Protein AF-A0A958KMR5-F1 (afdb_monomer_lite)

Foldseek 3Di:
DDDDDDDPDDDPDPDQADPVRDGDPVVVVVVVVVVVVVVVVVVVVVVVVVPPPPQQALLVVLVVLLVVLCQLLQVAPDPPPRHGDPDRNLQVSLLSLLVLVQLLQQLPPLDDPVSNVSSVVSSVVSVVSSVVSVSPDPPDDRDDLLVVLVVLLVVLCQLLQVAADPPPSHRHHNLSVSVSSLSVLVNSL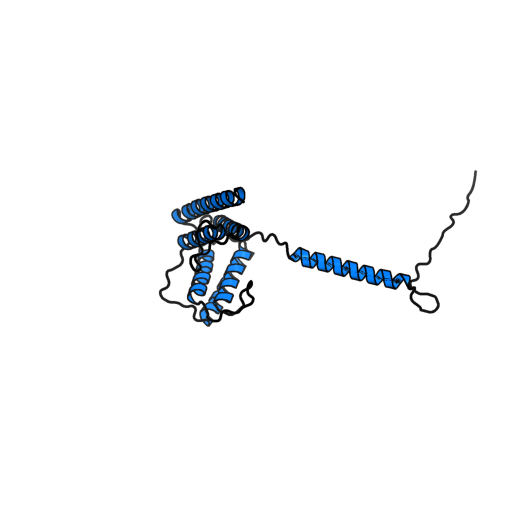SSRPPSDDPVSNVSSVVSSVVSVVSSVVSVVVD

Secondary structure (DSSP, 8-state):
---------------SB-TTSPBPTHHHHHHHHHHHHHHHHHHHHHHGGG-------HHHHHHHHHHHHHHHTTSS--TTT-PPPSS--HHHHHHHHHHHHHHHHHTTTSS-HHHHHHHHHHHHHHHHHHHHTT---TTPPPP-HHHHHHHHHHHHHHHTTSS--TTT------HHHHHHHHHHHHHHHHHTTTTS-HHHHHHHHHHHHHHHHHHHHHHHH-

Structure (mmCIF, N/CA/C/O backbone):
data_AF-A0A958KMR5-F1
#
_entry.id   AF-A0A958KMR5-F1
#
loop_
_atom_site.group_PDB
_atom_site.id
_atom_site.type_symbol
_atom_site.label_atom_id
_atom_site.label_alt_id
_atom_site.label_comp_id
_atom_site.label_asym_id
_atom_site.label_entity_id
_atom_site.label_seq_id
_atom_site.pdbx_PDB_ins_code
_atom_site.Cartn_x
_atom_site.Cartn_y
_atom_site.Cartn_z
_atom_site.occupancy
_atom_site.B_iso_or_equiv
_atom_site.auth_seq_id
_atom_site.auth_comp_id
_atom_site.auth_asym_id
_atom_site.auth_atom_id
_atom_site.pdbx_PDB_model_num
ATOM 1 N N . MET A 1 1 ? -70.775 -41.115 -34.167 1.00 35.72 1 MET A N 1
ATOM 2 C CA . MET A 1 1 ? -70.553 -41.242 -35.620 1.00 35.72 1 MET A CA 1
ATOM 3 C C . MET A 1 1 ? -69.441 -40.257 -35.951 1.00 35.72 1 MET A C 1
ATOM 5 O O . MET A 1 1 ? -69.604 -39.099 -35.599 1.00 35.72 1 MET A O 1
ATOM 9 N N . SER A 1 2 ? -68.210 -40.740 -36.128 1.00 41.12 2 SER A N 1
ATOM 10 C CA . SER A 1 2 ? -67.605 -41.116 -37.430 1.00 41.12 2 SER A CA 1
ATOM 11 C C . SER A 1 2 ? -66.986 -39.876 -38.099 1.00 41.12 2 SER A C 1
ATOM 13 O O . SER A 1 2 ? -67.719 -38.943 -38.394 1.00 41.12 2 SER A O 1
ATOM 15 N N . GLU A 1 3 ? -65.654 -39.730 -38.031 1.00 41.69 3 GLU A N 1
ATOM 16 C CA . GLU A 1 3 ? -64.665 -39.893 -39.139 1.00 41.69 3 GLU A CA 1
ATOM 17 C C . GLU A 1 3 ? -64.390 -38.544 -39.846 1.00 41.69 3 GLU A C 1
ATOM 19 O O . GLU A 1 3 ? -65.318 -37.911 -40.321 1.00 41.69 3 GLU A O 1
ATOM 24 N N . ASN A 1 4 ? -63.225 -37.904 -39.665 1.00 43.84 4 ASN A N 1
ATOM 25 C CA . ASN A 1 4 ? -61.884 -38.105 -40.261 1.00 43.84 4 ASN A CA 1
ATOM 26 C C . ASN A 1 4 ? -61.686 -37.276 -41.549 1.00 43.84 4 ASN A C 1
ATOM 28 O O . ASN A 1 4 ? -62.265 -37.625 -42.567 1.00 43.84 4 ASN A O 1
ATOM 32 N N . GLU A 1 5 ? -60.819 -36.251 -41.524 1.00 45.50 5 GLU A N 1
ATOM 33 C CA . GLU A 1 5 ? -60.206 -35.672 -42.737 1.00 45.50 5 GLU A CA 1
ATOM 34 C C . GLU A 1 5 ? -58.874 -34.940 -42.424 1.00 45.50 5 GLU A C 1
ATOM 36 O O . GLU A 1 5 ? -58.834 -33.770 -42.065 1.00 45.50 5 GLU A O 1
ATOM 41 N N . GLN A 1 6 ? -57.792 -35.728 -42.492 1.00 40.75 6 GLN A N 1
ATOM 42 C CA . GLN A 1 6 ? -56.441 -35.466 -43.032 1.00 40.75 6 GLN A CA 1
ATOM 43 C C . GLN A 1 6 ? -55.704 -34.141 -42.708 1.00 40.75 6 GLN A C 1
ATOM 45 O O . GLN A 1 6 ? -55.949 -33.097 -43.305 1.00 40.75 6 GLN A O 1
ATOM 50 N N . ASP A 1 7 ? -54.658 -34.259 -41.878 1.00 41.59 7 ASP A N 1
ATOM 51 C CA . ASP A 1 7 ? -53.567 -33.286 -41.714 1.00 41.59 7 ASP A CA 1
ATOM 52 C C . ASP A 1 7 ? -52.724 -33.140 -43.003 1.00 41.59 7 ASP A C 1
ATOM 54 O O . ASP A 1 7 ? -52.030 -34.068 -43.431 1.00 41.59 7 ASP A O 1
ATOM 58 N N . GLU A 1 8 ? -52.715 -31.941 -43.595 1.00 41.91 8 GLU A N 1
ATOM 59 C CA . GLU A 1 8 ? -51.812 -31.551 -44.688 1.00 41.91 8 GLU A CA 1
ATOM 60 C C . GLU A 1 8 ? -50.395 -31.281 -44.131 1.00 41.91 8 GLU A C 1
ATOM 62 O O . GLU A 1 8 ? -50.021 -30.157 -43.787 1.00 41.91 8 GLU A O 1
ATOM 67 N N . PHE A 1 9 ? -49.575 -32.327 -44.017 1.00 44.12 9 PHE A N 1
ATOM 68 C CA . PHE A 1 9 ? -48.199 -32.227 -43.517 1.00 44.12 9 PHE A CA 1
ATOM 69 C C . PHE A 1 9 ? -47.259 -31.584 -44.561 1.00 44.12 9 PHE A C 1
ATOM 71 O O . PHE A 1 9 ? -46.706 -32.255 -45.435 1.00 44.12 9 PHE A O 1
ATOM 78 N N . LYS A 1 10 ? -47.036 -30.264 -44.479 1.00 42.31 10 LYS A N 1
ATOM 79 C CA . LYS A 1 10 ? -46.031 -29.550 -45.296 1.00 42.31 10 LYS A CA 1
ATOM 80 C C . LYS A 1 10 ? -44.614 -29.754 -44.750 1.00 42.31 10 LYS A C 1
ATOM 82 O O . LYS A 1 10 ? -44.108 -28.961 -43.957 1.00 42.31 10 LYS A O 1
ATOM 87 N N . VAL A 1 11 ? -43.934 -30.793 -45.233 1.00 49.50 11 VAL A N 1
ATOM 88 C CA . VAL A 1 11 ? -42.493 -30.993 -45.008 1.00 49.50 11 VAL A CA 1
ATOM 89 C C . VAL A 1 11 ? -41.705 -29.951 -45.800 1.00 49.50 11 VAL A C 1
ATOM 91 O O . VAL A 1 11 ? -41.468 -30.108 -46.997 1.00 49.50 11 VAL A O 1
ATOM 94 N N . LYS A 1 12 ? -41.271 -28.870 -45.144 1.00 45.19 12 LYS A N 1
ATOM 95 C CA . LYS A 1 12 ? -40.242 -27.986 -45.708 1.00 45.19 12 LYS A CA 1
ATOM 96 C C . LYS A 1 12 ? -38.882 -28.682 -45.602 1.00 45.19 12 LYS A C 1
ATOM 98 O O . LYS A 1 12 ? -38.298 -28.754 -44.523 1.00 45.19 12 LYS A O 1
ATOM 103 N N . ASP A 1 13 ? -38.400 -29.203 -46.727 1.00 56.97 13 ASP A N 1
ATOM 104 C CA . ASP A 1 13 ? -37.057 -29.770 -46.881 1.00 56.97 13 ASP A CA 1
ATOM 105 C C . ASP A 1 13 ? -35.981 -28.717 -46.514 1.00 56.97 13 ASP A C 1
ATOM 107 O O . ASP A 1 13 ? -35.949 -27.624 -47.083 1.00 56.97 13 ASP A O 1
ATOM 111 N N . ARG A 1 14 ? -35.132 -29.032 -45.521 1.00 58.03 14 ARG A N 1
ATOM 112 C CA . ARG A 1 14 ? -34.086 -28.155 -44.943 1.00 58.03 14 ARG A CA 1
ATOM 113 C C . ARG A 1 14 ? -32.677 -28.420 -45.504 1.00 58.03 14 ARG A C 1
ATOM 115 O O . ARG A 1 14 ? -31.684 -28.096 -44.851 1.00 58.03 14 ARG A O 1
ATOM 122 N N . ARG A 1 15 ? -32.536 -29.050 -46.675 1.00 62.91 15 ARG A N 1
ATOM 123 C CA . ARG A 1 15 ? -31.205 -29.338 -47.238 1.00 62.91 15 ARG A CA 1
ATOM 124 C C . ARG A 1 15 ? -30.438 -28.048 -47.582 1.00 62.91 15 ARG A C 1
ATOM 126 O O . ARG A 1 15 ? -30.927 -27.201 -48.324 1.00 62.91 15 ARG A O 1
ATOM 133 N N . ARG A 1 16 ? -29.205 -27.941 -47.061 1.00 55.84 16 ARG A N 1
ATOM 134 C CA . ARG A 1 16 ? -28.243 -26.834 -47.283 1.00 55.84 16 ARG A CA 1
ATOM 135 C C . ARG A 1 16 ? -27.641 -26.786 -48.700 1.00 55.84 16 ARG A C 1
ATOM 137 O O . ARG A 1 16 ? -26.996 -25.809 -49.060 1.00 55.84 16 ARG A O 1
ATOM 144 N N . PHE A 1 17 ? -27.868 -27.822 -49.503 1.00 51.91 17 PHE A N 1
ATOM 145 C CA . PHE A 1 17 ? -27.254 -28.022 -50.814 1.00 51.91 17 PHE A CA 1
ATOM 146 C C . PHE A 1 17 ? -28.334 -28.362 -51.845 1.00 51.91 17 PHE A C 1
ATOM 148 O O . PHE A 1 17 ? -29.288 -29.082 -51.534 1.00 51.91 17 PHE A O 1
ATOM 155 N N . ARG A 1 18 ? -28.198 -27.848 -53.070 1.00 56.56 18 ARG A N 1
ATOM 156 C CA . ARG A 1 18 ? -29.007 -28.281 -54.219 1.00 56.56 18 ARG A CA 1
ATOM 157 C C . ARG A 1 18 ? -28.529 -29.657 -54.713 1.00 56.56 18 ARG A C 1
ATOM 159 O O . ARG A 1 18 ? -27.443 -30.113 -54.363 1.00 56.56 18 ARG A O 1
ATOM 166 N N . ALA A 1 19 ? -29.348 -30.339 -55.518 1.00 55.88 19 ALA A N 1
ATOM 167 C CA . ALA A 1 19 ? -29.042 -31.679 -56.046 1.00 55.88 19 ALA A CA 1
ATOM 168 C C . ALA A 1 19 ? -27.826 -31.720 -57.003 1.00 55.88 19 ALA A C 1
ATOM 170 O O . ALA A 1 19 ? -27.359 -32.801 -57.342 1.00 55.88 19 ALA A O 1
ATOM 171 N N . ASP A 1 20 ? -27.308 -30.557 -57.407 1.00 52.44 20 ASP A N 1
ATOM 172 C CA . ASP A 1 20 ? -26.099 -30.365 -58.218 1.00 52.44 20 ASP A CA 1
ATOM 173 C C . ASP A 1 20 ? -24.837 -30.074 -57.376 1.00 52.44 20 ASP A C 1
ATOM 175 O O . ASP A 1 20 ? -23.779 -29.779 -57.925 1.00 52.44 20 ASP A O 1
ATOM 179 N N . GLY A 1 21 ? -24.932 -30.157 -56.043 1.00 57.53 21 GLY A N 1
ATOM 180 C CA . GLY A 1 21 ? -23.811 -29.929 -55.128 1.00 57.53 21 GLY A CA 1
ATOM 181 C C . GLY A 1 21 ? -23.507 -28.457 -54.834 1.00 57.53 21 GLY A C 1
ATOM 182 O O . GLY A 1 21 ? -22.565 -28.180 -54.094 1.00 57.53 21 GLY A O 1
ATOM 183 N N . THR A 1 22 ? -24.296 -27.510 -55.349 1.00 57.22 22 THR A N 1
ATOM 184 C CA . THR A 1 22 ? -24.103 -26.078 -55.070 1.00 57.22 22 THR A CA 1
ATOM 185 C C . THR A 1 22 ? -24.773 -25.651 -53.753 1.00 57.22 22 THR A C 1
ATOM 187 O O . THR A 1 22 ? -25.890 -26.081 -53.432 1.00 57.22 22 THR A O 1
ATOM 190 N N . LEU A 1 23 ? -24.081 -24.819 -52.956 1.00 51.81 23 LEU A N 1
ATOM 191 C CA . LEU A 1 23 ? -24.659 -24.174 -51.766 1.00 51.81 23 LEU A CA 1
ATOM 192 C C . LEU A 1 23 ? -25.726 -23.163 -52.202 1.00 51.81 23 LEU A C 1
ATOM 194 O O . LEU A 1 23 ? -25.529 -22.412 -53.154 1.00 51.81 23 LEU A O 1
ATOM 198 N N . ARG A 1 24 ? -26.850 -23.111 -51.480 1.00 54.84 24 ARG A N 1
ATOM 199 C CA . ARG A 1 24 ? -27.841 -22.038 -51.664 1.00 54.84 24 ARG A CA 1
ATOM 200 C C . ARG A 1 24 ? -27.276 -20.725 -51.101 1.00 54.84 24 ARG A C 1
ATOM 202 O O . ARG A 1 24 ? -26.834 -20.723 -49.953 1.00 54.84 24 ARG A O 1
ATOM 209 N N . GLU A 1 25 ? -27.314 -19.636 -51.876 1.00 51.94 25 GLU A N 1
ATOM 210 C CA . GLU A 1 25 ? -26.801 -18.299 -51.494 1.00 51.94 25 GLU A CA 1
ATOM 211 C C . GLU A 1 25 ? -27.327 -17.808 -50.133 1.00 51.94 25 GLU A C 1
ATOM 213 O O . GLU A 1 25 ? -26.578 -17.201 -49.372 1.00 51.94 25 GLU A O 1
ATOM 218 N N . ASP A 1 26 ? -28.552 -18.188 -49.763 1.00 51.47 26 ASP A N 1
ATOM 219 C CA . ASP A 1 26 ? -29.189 -17.859 -48.478 1.00 51.47 26 ASP A CA 1
ATOM 220 C C . ASP A 1 26 ? -28.399 -18.354 -47.244 1.00 51.47 26 ASP A C 1
ATOM 222 O O . ASP A 1 26 ? -28.577 -17.844 -46.144 1.00 51.47 26 ASP A O 1
ATOM 226 N N . THR A 1 27 ? -27.510 -19.343 -47.405 1.00 49.94 27 THR A N 1
ATOM 227 C CA . THR A 1 27 ? -26.697 -19.896 -46.302 1.00 49.94 27 THR A CA 1
ATOM 228 C C . THR A 1 27 ? -25.380 -19.154 -46.068 1.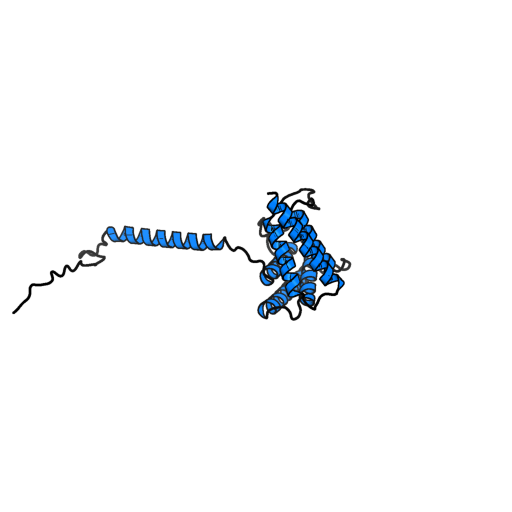00 49.94 27 THR A C 1
ATOM 230 O O . THR A 1 27 ? -24.831 -19.240 -44.969 1.00 49.94 27 THR A O 1
ATOM 233 N N . ALA A 1 28 ? -24.886 -18.409 -47.065 1.00 50.03 28 ALA A N 1
ATOM 234 C CA . ALA A 1 28 ? -23.654 -17.631 -46.943 1.00 50.03 28 ALA A CA 1
ATOM 235 C C . ALA A 1 28 ? -23.869 -16.385 -46.066 1.00 50.03 28 ALA A C 1
ATOM 237 O O . ALA A 1 28 ? -23.056 -16.115 -45.183 1.00 50.03 28 ALA A O 1
ATOM 238 N N . GLY A 1 29 ? -25.009 -15.701 -46.231 1.00 51.75 29 GLY A N 1
ATOM 239 C CA . GLY A 1 29 ? -25.385 -14.553 -45.396 1.00 51.75 29 GLY A CA 1
ATOM 240 C C . GLY A 1 29 ? -25.610 -14.924 -43.925 1.00 51.75 29 GLY A C 1
ATOM 241 O O . GLY A 1 29 ? -25.147 -14.219 -43.032 1.00 51.75 29 GLY A O 1
ATOM 242 N N . GLU A 1 30 ? -26.224 -16.084 -43.655 1.00 52.19 30 GLU A N 1
ATOM 243 C CA . GLU A 1 30 ? -26.452 -16.573 -42.285 1.00 52.19 30 GLU A CA 1
ATOM 244 C C . GLU A 1 30 ? -25.151 -16.949 -41.547 1.00 52.19 30 GLU A C 1
ATOM 246 O O . GLU A 1 30 ? -25.080 -16.857 -40.318 1.00 52.19 30 GLU A O 1
ATOM 251 N N . GLU A 1 31 ? -24.115 -17.409 -42.257 1.00 52.22 31 GLU A N 1
ATOM 252 C CA . GLU A 1 31 ? -22.808 -17.709 -41.653 1.00 52.22 31 GLU A CA 1
ATOM 253 C C . GLU A 1 31 ? -21.989 -16.447 -41.375 1.00 52.22 31 GLU A C 1
ATOM 255 O O . GLU A 1 31 ? -21.266 -16.402 -40.375 1.00 52.22 31 GLU A O 1
ATOM 260 N N . GLU A 1 32 ? -22.131 -15.420 -42.209 1.00 54.50 32 GLU A N 1
ATOM 261 C CA . GLU A 1 32 ? -21.473 -14.126 -42.038 1.00 54.50 32 GLU A CA 1
ATOM 262 C C . GLU A 1 32 ? -22.095 -13.333 -40.876 1.00 54.50 32 GLU A C 1
ATOM 264 O O . GLU A 1 32 ? -21.365 -12.860 -40.004 1.00 54.50 32 GLU A O 1
ATOM 269 N N . GLU A 1 33 ? -23.429 -13.327 -40.747 1.00 55.44 33 GLU A N 1
ATOM 270 C CA . GLU A 1 33 ? -24.134 -12.758 -39.585 1.00 55.44 33 GLU A CA 1
ATOM 271 C C . GLU A 1 33 ? -23.801 -13.485 -38.277 1.00 55.44 33 GLU A C 1
ATOM 273 O O . GLU A 1 33 ? -23.580 -12.838 -37.256 1.00 55.44 33 GLU A O 1
ATOM 278 N N . ARG A 1 34 ? -23.697 -14.823 -38.284 1.00 59.44 34 ARG A N 1
ATOM 279 C CA . ARG A 1 34 ? -23.301 -15.595 -37.088 1.00 59.44 34 ARG A CA 1
ATOM 280 C C . ARG A 1 34 ? -21.843 -15.378 -36.691 1.00 59.44 34 ARG A C 1
ATOM 282 O O . ARG A 1 34 ? -21.501 -15.529 -35.519 1.00 59.44 34 ARG A O 1
ATOM 289 N N . ARG A 1 35 ? -20.958 -15.083 -37.647 1.00 59.50 35 ARG A N 1
ATOM 290 C CA . ARG A 1 35 ? -19.564 -14.711 -37.360 1.00 59.50 35 ARG A CA 1
ATOM 291 C C . ARG A 1 35 ? -19.489 -13.289 -36.821 1.00 59.50 35 ARG A C 1
ATOM 293 O O . ARG A 1 35 ? -18.842 -13.099 -35.799 1.00 59.50 35 ARG A O 1
ATOM 300 N N . ALA A 1 36 ? -20.213 -12.346 -37.423 1.00 61.84 36 ALA A N 1
ATOM 301 C CA . ALA A 1 36 ? -20.313 -10.970 -36.945 1.00 61.84 36 ALA A CA 1
ATOM 302 C C . ALA A 1 36 ? -20.950 -10.887 -35.546 1.00 61.84 36 ALA A C 1
ATOM 304 O O . ALA A 1 36 ? -20.469 -10.136 -34.702 1.00 61.84 36 ALA A O 1
ATOM 305 N N . SER A 1 37 ? -21.965 -11.709 -35.251 1.00 62.25 37 SER A N 1
ATOM 306 C CA . SER A 1 37 ? -22.581 -11.777 -33.922 1.00 62.25 37 SER A CA 1
ATOM 307 C C . SER A 1 37 ? -21.619 -12.353 -32.884 1.00 62.25 37 SER A C 1
ATOM 309 O O . SER A 1 37 ? -21.471 -11.769 -31.820 1.00 62.25 37 SER A O 1
ATOM 311 N N . ARG A 1 38 ? -20.888 -13.430 -33.208 1.00 63.28 38 ARG A N 1
ATOM 312 C CA . ARG A 1 38 ? -19.860 -14.008 -32.320 1.00 63.28 38 ARG A CA 1
ATOM 313 C C . ARG A 1 38 ? -18.676 -13.073 -32.100 1.00 63.28 38 ARG A C 1
ATOM 315 O O . ARG A 1 38 ? -18.090 -13.078 -31.025 1.00 63.28 38 ARG A O 1
ATOM 322 N N . GLN A 1 39 ? -18.309 -12.299 -33.117 1.00 58.56 39 GLN A N 1
ATOM 323 C CA . GLN A 1 39 ? -17.230 -11.323 -33.040 1.00 58.56 39 GLN A CA 1
ATOM 324 C C . GLN A 1 39 ? -17.663 -10.102 -32.221 1.00 58.56 39 GLN A C 1
ATOM 326 O O . GLN A 1 39 ? -16.923 -9.696 -31.339 1.00 58.56 39 GLN A O 1
ATOM 331 N N . SER A 1 40 ? -18.903 -9.626 -32.381 1.00 58.09 40 SER A N 1
ATOM 332 C CA . SER A 1 40 ? -19.505 -8.592 -31.528 1.00 58.09 40 SER A CA 1
ATOM 333 C C . SER A 1 40 ? -19.709 -9.056 -30.081 1.00 58.09 40 SER A C 1
ATOM 335 O O . SER A 1 40 ? -19.508 -8.274 -29.158 1.00 58.09 40 SER A O 1
ATOM 337 N N . GLU A 1 41 ? -20.087 -10.316 -29.853 1.00 56.81 41 GLU A N 1
ATOM 338 C CA . GLU A 1 41 ? -20.192 -10.913 -28.514 1.00 56.81 41 GLU A CA 1
ATOM 339 C C . GLU A 1 41 ? -18.818 -11.058 -27.859 1.00 56.81 41 GLU A C 1
ATOM 341 O O . GLU A 1 41 ? -18.688 -10.807 -26.664 1.00 56.81 41 GLU A O 1
ATOM 346 N N . ARG A 1 42 ? -17.782 -11.402 -28.634 1.00 55.81 42 ARG A N 1
ATOM 347 C CA . ARG A 1 42 ? -16.399 -11.474 -28.157 1.00 55.81 42 ARG A CA 1
ATOM 348 C C . ARG A 1 42 ? -15.808 -10.092 -27.887 1.00 55.81 42 ARG A C 1
ATOM 350 O O . ARG A 1 42 ? -15.192 -9.921 -26.850 1.00 55.81 42 ARG A O 1
ATOM 357 N N . GLU A 1 43 ? -16.063 -9.107 -28.743 1.00 54.44 43 GLU A N 1
ATOM 358 C CA . GLU A 1 43 ? -15.659 -7.710 -28.539 1.00 54.44 43 GLU A CA 1
ATOM 359 C C . GLU A 1 43 ? -16.419 -7.068 -27.371 1.00 54.44 43 GLU A C 1
ATOM 361 O O . GLU A 1 43 ? -15.836 -6.294 -26.623 1.00 54.44 43 GLU A O 1
ATOM 366 N N . LYS A 1 44 ? -17.689 -7.431 -27.136 1.00 51.84 44 LYS A N 1
ATOM 367 C CA . LYS A 1 44 ? -18.429 -7.040 -25.923 1.00 51.84 44 LYS A CA 1
ATOM 368 C C . LYS A 1 44 ? -17.921 -7.757 -24.674 1.00 51.84 44 LYS A C 1
ATOM 370 O O . LYS A 1 44 ? -17.877 -7.129 -23.627 1.00 51.84 44 LYS A O 1
ATOM 375 N N . ALA A 1 45 ? -17.515 -9.024 -24.771 1.00 49.88 45 ALA A N 1
ATOM 376 C CA . ALA A 1 45 ? -16.906 -9.762 -23.663 1.00 49.88 45 ALA A CA 1
ATOM 377 C C . ALA A 1 45 ? -15.479 -9.274 -23.342 1.00 49.88 45 ALA A C 1
ATOM 379 O O . ALA A 1 45 ? -15.097 -9.254 -22.178 1.00 49.88 45 ALA A O 1
ATOM 380 N N . GLU A 1 46 ? -14.713 -8.840 -24.347 1.00 46.53 46 GLU A N 1
ATOM 381 C CA . GLU A 1 46 ? -13.380 -8.235 -24.200 1.00 46.53 46 GLU A CA 1
ATOM 382 C C . GLU A 1 46 ? -13.483 -6.761 -23.749 1.00 46.53 46 GLU A C 1
ATOM 384 O O . GLU A 1 46 ? -12.683 -6.322 -22.930 1.00 46.53 46 GLU A O 1
ATOM 389 N N . ALA A 1 47 ? -14.517 -6.012 -24.156 1.00 45.72 47 ALA A N 1
ATOM 390 C CA . ALA A 1 47 ? -14.806 -4.671 -23.629 1.00 45.72 47 ALA A CA 1
ATOM 391 C C . ALA A 1 47 ? -15.394 -4.696 -22.203 1.00 45.72 47 ALA A C 1
ATOM 393 O O . ALA A 1 47 ? -15.163 -3.772 -21.430 1.00 45.72 47 ALA A O 1
ATOM 394 N N . GLN A 1 48 ? -16.096 -5.769 -21.817 1.00 43.81 48 GLN A N 1
ATOM 395 C CA . GLN A 1 48 ? -16.556 -6.001 -20.439 1.00 43.81 48 GLN A CA 1
ATOM 396 C C . GLN A 1 48 ? -15.450 -6.524 -19.507 1.00 43.81 48 GLN A C 1
ATOM 398 O O . GLN A 1 48 ? -15.646 -6.545 -18.296 1.00 43.81 48 GLN A O 1
ATOM 403 N N . GLN A 1 49 ? -14.268 -6.881 -20.029 1.00 39.72 49 GLN A N 1
ATOM 404 C CA . GLN A 1 49 ? -13.066 -7.115 -19.211 1.00 39.72 49 GLN A CA 1
ATOM 405 C C . GLN A 1 49 ? -12.376 -5.807 -18.773 1.00 39.72 49 GLN A C 1
ATOM 407 O O . GLN A 1 49 ? -11.424 -5.856 -17.998 1.00 39.72 49 GLN A O 1
ATOM 412 N N . GLY A 1 50 ? -12.861 -4.646 -19.231 1.00 42.31 50 GLY A N 1
ATOM 413 C CA . GLY A 1 50 ? -12.359 -3.318 -18.859 1.00 42.31 50 GLY A CA 1
ATOM 414 C C . GLY A 1 50 ? -13.152 -2.596 -17.765 1.00 42.31 50 GLY A C 1
ATOM 415 O O . GLY A 1 50 ? -12.735 -1.526 -17.338 1.00 42.31 50 GLY A O 1
ATOM 416 N N . GLU A 1 51 ? -14.257 -3.167 -17.281 1.00 40.47 51 GLU A N 1
ATOM 417 C CA . GLU A 1 51 ? -15.023 -2.639 -16.142 1.00 40.47 51 GLU A CA 1
ATOM 418 C C . GLU A 1 51 ? -14.928 -3.598 -14.953 1.00 40.47 51 GLU A C 1
ATOM 420 O O . GLU A 1 51 ? -15.919 -4.028 -14.366 1.00 40.47 51 GLU A O 1
ATOM 425 N N . VAL A 1 52 ? -13.699 -3.939 -14.566 1.00 40.94 52 VAL A N 1
ATOM 426 C CA . VAL A 1 52 ? -13.478 -4.337 -13.179 1.00 40.94 52 VAL A CA 1
ATOM 427 C C . VAL A 1 52 ? -13.587 -3.034 -12.396 1.00 40.94 52 VAL A C 1
ATOM 429 O O . VAL A 1 52 ? -12.663 -2.223 -12.401 1.00 40.94 52 VAL A O 1
ATOM 432 N N . SER A 1 53 ? -14.717 -2.796 -11.726 1.00 43.81 53 SER A N 1
ATOM 433 C CA . SER A 1 53 ? -14.636 -2.031 -10.484 1.00 43.81 53 SER A CA 1
ATOM 434 C C . SER A 1 53 ? -13.710 -2.865 -9.609 1.00 43.81 53 SER A C 1
ATOM 436 O O . SER A 1 53 ? -14.125 -3.889 -9.074 1.00 43.81 53 SER A O 1
ATOM 438 N N . ALA A 1 54 ? -12.413 -2.555 -9.665 1.00 53.81 54 ALA A N 1
ATOM 439 C CA . ALA A 1 54 ? -11.384 -3.292 -8.964 1.00 53.81 54 ALA A CA 1
ATOM 440 C C . ALA A 1 54 ? -11.642 -3.039 -7.488 1.00 53.81 54 ALA A C 1
ATOM 442 O O . ALA A 1 54 ? -11.201 -2.033 -6.937 1.00 53.81 54 ALA A O 1
ATOM 443 N N . GLU A 1 55 ? -12.452 -3.904 -6.879 1.00 62.25 55 GLU A N 1
ATOM 444 C CA . GLU A 1 55 ? -12.531 -3.973 -5.435 1.00 62.25 55 GLU A CA 1
ATOM 445 C C . GLU A 1 55 ? -11.100 -4.171 -4.957 1.00 62.25 55 GLU A C 1
ATOM 447 O O . GLU A 1 55 ? -10.437 -5.157 -5.288 1.00 62.25 55 GLU A O 1
ATOM 452 N N . VAL A 1 56 ? -10.597 -3.158 -4.261 1.00 81.38 56 VAL A N 1
ATOM 453 C CA . VAL A 1 56 ? -9.265 -3.183 -3.687 1.00 81.38 56 VAL A CA 1
ATOM 454 C C . VAL A 1 56 ? -9.305 -4.204 -2.560 1.00 81.38 56 VAL A C 1
ATOM 456 O O . VAL A 1 56 ? -9.814 -3.937 -1.472 1.00 81.38 56 VAL A O 1
ATOM 459 N N . ASP A 1 57 ? -8.805 -5.399 -2.842 1.00 92.62 57 ASP A N 1
ATOM 460 C CA . ASP A 1 57 ? -8.589 -6.444 -1.854 1.00 92.62 57 ASP A CA 1
ATOM 461 C C . ASP A 1 57 ? -7.114 -6.495 -1.419 1.00 92.62 57 ASP A C 1
ATOM 463 O O . ASP A 1 57 ? -6.232 -5.818 -1.956 1.00 92.62 57 ASP A O 1
ATOM 467 N N . PHE A 1 58 ? -6.823 -7.302 -0.400 1.00 95.81 58 PHE A N 1
ATOM 468 C CA . PHE A 1 58 ? -5.454 -7.415 0.096 1.00 95.81 58 PHE A CA 1
ATOM 469 C C . PHE A 1 58 ? -4.513 -8.026 -0.957 1.00 95.81 58 PHE A C 1
ATOM 471 O O . PHE A 1 58 ? -3.373 -7.589 -1.093 1.00 95.81 58 PHE A O 1
ATOM 478 N N . SER A 1 59 ? -4.991 -8.993 -1.743 1.00 96.00 59 SER A N 1
ATOM 479 C CA . SER A 1 59 ? -4.194 -9.686 -2.760 1.00 96.00 59 SER A CA 1
ATOM 480 C C . SER A 1 59 ? -3.747 -8.756 -3.892 1.00 96.00 59 SER A C 1
ATOM 482 O O . SER A 1 59 ? -2.567 -8.729 -4.244 1.00 96.00 59 SER A O 1
ATOM 484 N N . SER A 1 60 ? -4.666 -7.961 -4.438 1.00 94.12 60 SER A N 1
ATOM 485 C CA . SER A 1 60 ? -4.390 -6.955 -5.467 1.00 94.12 60 SER A CA 1
ATOM 486 C C . SER A 1 60 ? -3.425 -5.889 -4.958 1.00 94.12 60 SER A C 1
ATOM 488 O O . SER A 1 60 ? -2.502 -5.511 -5.682 1.00 94.12 60 SER A O 1
ATOM 490 N N . PHE A 1 61 ? -3.552 -5.482 -3.692 1.00 95.56 61 PHE A N 1
ATOM 491 C CA . PHE A 1 61 ? -2.610 -4.561 -3.068 1.00 95.56 61 PHE A CA 1
ATOM 492 C C . PHE A 1 61 ? -1.188 -5.142 -2.989 1.00 95.56 61 PHE A C 1
ATOM 494 O O . PHE A 1 61 ? -0.225 -4.475 -3.375 1.00 95.56 61 PHE A O 1
ATOM 501 N N . LEU A 1 62 ? -1.040 -6.405 -2.572 1.00 96.75 62 LEU A N 1
ATOM 502 C CA . LEU A 1 62 ? 0.261 -7.082 -2.541 1.00 96.75 62 LEU A CA 1
ATOM 503 C C . LEU A 1 62 ? 0.891 -7.206 -3.931 1.00 96.75 62 LEU A C 1
ATOM 505 O O . LEU A 1 62 ? 2.086 -6.956 -4.092 1.00 96.75 62 LEU A O 1
ATOM 509 N N . VAL A 1 63 ? 0.093 -7.563 -4.940 1.00 95.69 63 VAL A N 1
ATOM 510 C CA . VAL A 1 63 ? 0.550 -7.637 -6.337 1.00 95.69 63 VAL A CA 1
ATOM 511 C C . VAL A 1 63 ? 0.967 -6.258 -6.848 1.00 95.69 63 VAL A C 1
ATOM 513 O O . VAL A 1 63 ? 1.982 -6.146 -7.539 1.00 95.69 63 VAL A O 1
ATOM 516 N N . GLY A 1 64 ? 0.241 -5.201 -6.477 1.00 94.44 64 GLY A N 1
ATOM 517 C CA . GLY A 1 64 ? 0.596 -3.817 -6.782 1.00 94.44 64 GLY A CA 1
ATOM 518 C C . GLY A 1 64 ? 1.959 -3.430 -6.207 1.00 94.44 64 GLY A C 1
ATOM 519 O O . GLY A 1 64 ? 2.826 -2.962 -6.944 1.00 94.44 64 GLY A O 1
ATOM 520 N N . LEU A 1 65 ? 2.200 -3.714 -4.922 1.00 96.00 65 LEU A N 1
ATOM 521 C CA . LEU A 1 65 ? 3.502 -3.480 -4.285 1.00 96.00 65 LEU A CA 1
ATOM 522 C C . LEU A 1 65 ? 4.623 -4.304 -4.935 1.00 96.00 65 LEU A C 1
ATOM 524 O O . LEU A 1 65 ? 5.706 -3.778 -5.185 1.00 96.00 65 LEU A O 1
ATOM 528 N N . ALA A 1 66 ? 4.370 -5.574 -5.260 1.00 96.06 66 ALA A N 1
ATOM 529 C CA . ALA A 1 66 ? 5.344 -6.419 -5.949 1.00 96.06 66 ALA A CA 1
ATOM 530 C C . ALA A 1 66 ? 5.716 -5.848 -7.325 1.00 96.06 66 ALA A C 1
ATOM 532 O O . ALA A 1 66 ? 6.892 -5.739 -7.673 1.00 96.06 66 ALA A O 1
ATOM 533 N N . THR A 1 67 ? 4.705 -5.425 -8.085 1.00 95.19 67 THR A N 1
ATOM 534 C CA . THR A 1 67 ? 4.869 -4.780 -9.392 1.00 95.19 67 THR A CA 1
ATOM 535 C C . THR A 1 67 ? 5.675 -3.493 -9.254 1.00 95.19 67 THR A C 1
ATOM 537 O O . THR A 1 67 ? 6.601 -3.267 -10.032 1.00 95.19 67 THR A O 1
ATOM 540 N N . GLN A 1 68 ? 5.394 -2.689 -8.225 1.00 94.69 68 GLN A N 1
ATOM 541 C CA . GLN A 1 68 ? 6.145 -1.474 -7.930 1.00 94.69 68 GLN A CA 1
ATOM 542 C C . GLN A 1 68 ? 7.626 -1.774 -7.669 1.00 94.69 68 GLN A C 1
ATOM 544 O O . GLN A 1 68 ? 8.480 -1.080 -8.217 1.00 94.69 68 GLN A O 1
ATOM 549 N N . VAL A 1 69 ? 7.959 -2.827 -6.911 1.00 96.19 69 VAL A N 1
ATOM 550 C CA . VAL A 1 69 ? 9.361 -3.244 -6.730 1.00 96.19 69 VAL A CA 1
ATOM 551 C C . VAL A 1 69 ? 10.007 -3.560 -8.079 1.00 96.19 69 VAL A C 1
ATOM 553 O O . VAL A 1 69 ? 11.069 -3.025 -8.385 1.00 96.19 69 VAL A O 1
ATOM 556 N N . LEU A 1 70 ? 9.363 -4.374 -8.918 1.00 94.44 70 LEU A N 1
ATOM 557 C CA . LEU A 1 70 ? 9.917 -4.757 -10.222 1.00 94.44 70 LEU A CA 1
ATOM 558 C C . LEU A 1 70 ? 10.114 -3.556 -11.157 1.00 94.44 70 LEU A C 1
ATOM 560 O O . LEU A 1 70 ? 11.117 -3.499 -11.874 1.00 94.44 70 LEU A O 1
ATOM 564 N N . VAL A 1 71 ? 9.193 -2.587 -11.134 1.00 94.62 71 VAL A N 1
ATOM 565 C CA . VAL A 1 71 ? 9.344 -1.315 -11.854 1.00 94.62 71 VAL A CA 1
ATOM 566 C C . VAL A 1 71 ? 10.564 -0.569 -11.320 1.00 94.62 71 VAL A C 1
ATOM 568 O O . VAL A 1 71 ? 11.456 -0.253 -12.100 1.00 94.62 71 VAL A O 1
ATOM 571 N N . LEU A 1 72 ? 10.663 -0.348 -10.005 1.00 94.38 72 LEU A N 1
ATOM 572 C CA . LEU A 1 72 ? 11.770 0.391 -9.377 1.00 94.38 72 LEU A CA 1
ATOM 573 C C . LEU A 1 72 ? 13.141 -0.258 -9.627 1.00 94.38 72 LEU A C 1
ATOM 575 O O . LEU A 1 72 ? 14.150 0.445 -9.724 1.00 94.38 72 LEU A O 1
ATOM 579 N N . LEU A 1 73 ? 13.182 -1.582 -9.779 1.00 93.06 73 LEU A N 1
ATOM 580 C CA . LEU A 1 73 ? 14.379 -2.339 -10.154 1.00 93.06 73 LEU A CA 1
ATOM 581 C C . LEU A 1 73 ? 14.679 -2.323 -11.665 1.00 93.06 73 LEU A C 1
ATOM 583 O O . LEU A 1 73 ? 15.743 -2.790 -12.075 1.00 93.06 73 LEU A O 1
ATOM 587 N N . GLY A 1 74 ? 13.790 -1.771 -12.494 1.00 90.69 74 GLY A N 1
ATOM 588 C CA . GLY A 1 74 ? 13.930 -1.685 -13.953 1.00 90.69 74 GLY A CA 1
ATOM 589 C C . GLY A 1 74 ? 13.670 -3.001 -14.698 1.00 90.69 74 GLY A C 1
ATOM 590 O O . GLY A 1 74 ? 13.938 -3.098 -15.902 1.00 90.69 74 GLY A O 1
ATOM 591 N N . GLU A 1 75 ? 13.143 -4.014 -14.008 1.00 90.00 75 GLU A N 1
ATOM 592 C CA . GLU A 1 75 ? 12.892 -5.345 -14.573 1.00 90.00 75 GLU A CA 1
ATOM 593 C C . GLU A 1 75 ? 11.743 -5.291 -15.590 1.00 90.00 75 GLU A C 1
ATOM 595 O O . GLU A 1 75 ? 11.851 -5.805 -16.713 1.00 90.00 75 GLU A O 1
ATOM 600 N N . ILE A 1 76 ? 10.687 -4.546 -15.253 1.00 91.38 76 ILE A N 1
ATOM 601 C CA . ILE A 1 76 ? 9.504 -4.338 -16.096 1.00 91.38 76 ILE A CA 1
ATOM 602 C C . ILE A 1 76 ? 9.311 -2.848 -16.442 1.00 91.38 76 ILE A C 1
ATOM 604 O O . ILE A 1 76 ? 9.764 -1.978 -15.695 1.00 91.38 76 ILE A O 1
ATOM 608 N N . PRO A 1 77 ? 8.684 -2.519 -17.590 1.00 90.06 77 PRO A N 1
ATOM 609 C CA . PRO A 1 77 ? 8.302 -1.143 -17.897 1.00 90.06 77 PRO A CA 1
ATOM 610 C C . PRO A 1 77 ? 7.196 -0.651 -16.956 1.00 90.06 77 PRO A C 1
ATOM 612 O O . PRO A 1 77 ? 6.403 -1.441 -16.447 1.00 90.06 77 PRO A O 1
ATOM 615 N N . HIS A 1 78 ? 7.114 0.665 -16.765 1.00 87.56 78 HIS A N 1
ATOM 616 C CA . HIS A 1 78 ? 6.028 1.276 -16.009 1.00 87.56 78 HIS A CA 1
ATOM 617 C C . HIS A 1 78 ? 4.680 0.996 -16.700 1.00 87.56 78 HIS A C 1
ATOM 619 O O . HIS A 1 78 ? 4.572 1.248 -17.904 1.00 87.56 78 HIS A O 1
ATOM 625 N N . PRO A 1 79 ? 3.646 0.532 -15.976 1.00 83.50 79 PRO A N 1
ATOM 626 C CA . PRO A 1 79 ? 2.383 0.099 -16.578 1.00 83.50 79 PRO A CA 1
ATOM 627 C C . PRO A 1 79 ? 1.663 1.228 -17.326 1.00 83.50 79 PRO A C 1
ATOM 629 O O . PRO A 1 79 ? 1.160 1.013 -18.423 1.00 83.50 79 PRO A O 1
ATOM 632 N N . GLU A 1 80 ? 1.677 2.448 -16.781 1.00 80.56 80 GLU A N 1
ATOM 633 C CA . GLU A 1 80 ? 0.979 3.588 -17.397 1.00 80.56 80 GLU A CA 1
ATOM 634 C C . GLU A 1 80 ? 1.734 4.220 -18.573 1.00 80.56 80 GLU A C 1
ATOM 636 O O . GLU A 1 80 ? 1.126 4.655 -19.546 1.00 80.56 80 GLU A O 1
ATOM 641 N N . THR A 1 81 ? 3.069 4.299 -18.502 1.00 87.62 81 THR A N 1
ATOM 642 C CA . THR A 1 81 ? 3.862 5.021 -19.511 1.00 87.62 81 THR A CA 1
ATOM 643 C C . THR A 1 81 ? 4.473 4.092 -20.556 1.00 87.62 81 THR A C 1
ATOM 645 O O . THR A 1 81 ? 4.955 4.562 -21.587 1.00 87.62 81 THR A O 1
ATOM 648 N N . GLY A 1 82 ? 4.516 2.782 -20.288 1.00 87.69 82 GLY A N 1
ATOM 649 C CA . GLY A 1 82 ? 5.196 1.777 -21.106 1.00 87.69 82 GLY A CA 1
ATOM 650 C C . GLY A 1 82 ? 6.721 1.926 -21.147 1.00 87.69 82 GLY A C 1
ATOM 651 O O . GLY A 1 82 ? 7.396 1.169 -21.847 1.00 87.69 82 GLY A O 1
ATOM 652 N N . ARG A 1 83 ? 7.292 2.895 -20.420 1.00 85.81 83 ARG A N 1
ATOM 653 C CA . ARG A 1 83 ? 8.730 3.181 -20.432 1.00 85.81 83 ARG A CA 1
ATOM 654 C C . ARG A 1 83 ? 9.434 2.418 -19.323 1.00 85.81 83 ARG A C 1
ATOM 656 O O . ARG A 1 83 ? 8.955 2.356 -18.192 1.00 85.81 83 ARG A O 1
ATOM 663 N N . LYS A 1 84 ? 10.600 1.859 -19.642 1.00 86.56 84 LYS A N 1
ATOM 664 C CA . LYS A 1 84 ? 11.523 1.352 -18.625 1.00 86.56 84 LYS A CA 1
ATOM 665 C C . LYS A 1 84 ? 12.223 2.517 -17.933 1.00 86.56 84 LYS A C 1
ATOM 667 O O . LYS A 1 84 ? 12.515 3.529 -18.566 1.00 86.56 84 LYS A O 1
ATOM 672 N N . LEU A 1 85 ? 12.490 2.350 -16.643 1.00 84.94 85 LEU A N 1
ATOM 673 C CA . LEU A 1 85 ? 13.290 3.290 -15.868 1.00 84.94 85 LEU A CA 1
ATOM 674 C C . LEU A 1 85 ? 14.728 3.321 -16.397 1.00 84.94 85 LEU A C 1
ATOM 676 O O . LEU A 1 85 ? 15.352 2.275 -16.566 1.00 84.94 85 LEU A O 1
ATOM 680 N N . GLU A 1 86 ? 15.249 4.525 -16.642 1.00 83.50 86 GLU A N 1
ATOM 681 C CA . GLU A 1 86 ? 16.640 4.722 -17.078 1.00 83.50 86 GLU A CA 1
ATOM 682 C C . GLU A 1 86 ? 17.639 4.401 -15.955 1.00 83.50 86 GLU A C 1
ATOM 684 O O . GLU A 1 86 ? 18.722 3.875 -16.209 1.00 83.50 86 GLU A O 1
ATOM 689 N N . HIS A 1 87 ? 17.252 4.664 -14.703 1.00 87.81 87 HIS A N 1
ATOM 690 C CA . HIS A 1 87 ? 18.051 4.392 -13.512 1.00 87.81 87 HIS A CA 1
ATOM 691 C C . HIS A 1 87 ? 17.226 3.635 -12.467 1.00 87.81 87 HIS A C 1
ATOM 693 O O . HIS A 1 87 ? 16.100 4.028 -12.155 1.00 87.81 87 HIS A O 1
ATOM 699 N N . LYS A 1 88 ? 17.802 2.561 -11.908 1.00 91.31 88 LYS A N 1
ATOM 700 C CA . LYS A 1 88 ? 17.180 1.785 -10.825 1.00 91.31 88 LYS A CA 1
ATOM 701 C C . LYS A 1 88 ? 17.031 2.649 -9.572 1.00 91.31 88 LYS A C 1
ATOM 703 O O . LYS A 1 88 ? 17.967 3.342 -9.174 1.00 91.31 88 LYS A O 1
ATOM 708 N N . GLN A 1 89 ? 15.886 2.549 -8.910 1.00 92.38 89 GLN A N 1
ATOM 709 C CA . GLN A 1 89 ? 15.588 3.252 -7.664 1.00 92.38 89 GLN A CA 1
ATOM 710 C C . GLN A 1 89 ? 15.725 2.296 -6.474 1.00 92.38 89 GLN A C 1
ATOM 712 O O . GLN A 1 89 ? 14.747 1.938 -5.823 1.00 92.38 89 GLN A O 1
ATOM 717 N N . LEU A 1 90 ? 16.958 1.861 -6.198 1.00 92.19 90 LEU A N 1
ATOM 718 C CA . LEU A 1 90 ? 17.251 0.817 -5.203 1.00 92.19 90 LEU A CA 1
ATOM 719 C C . LEU A 1 90 ? 16.729 1.160 -3.799 1.00 92.19 90 LEU A C 1
ATOM 721 O O . LEU A 1 90 ? 16.173 0.305 -3.120 1.00 92.19 90 LEU A O 1
ATOM 725 N N . ALA A 1 91 ? 16.848 2.430 -3.408 1.00 91.44 91 ALA A N 1
ATOM 726 C CA . ALA A 1 91 ? 16.314 2.975 -2.163 1.00 91.44 91 ALA A CA 1
ATOM 727 C C . ALA A 1 91 ? 14.795 2.763 -2.024 1.00 91.44 91 ALA A C 1
ATOM 729 O O . ALA A 1 91 ? 14.320 2.227 -1.026 1.00 91.44 91 ALA A O 1
ATOM 730 N N . ALA A 1 92 ? 14.027 3.159 -3.039 1.00 91.56 92 ALA A N 1
ATOM 731 C CA . ALA A 1 92 ? 12.574 3.016 -3.034 1.00 91.56 92 ALA A CA 1
ATOM 732 C C . ALA A 1 92 ? 12.147 1.542 -3.158 1.00 91.56 92 ALA A C 1
ATOM 734 O O . ALA A 1 92 ? 11.168 1.119 -2.538 1.00 91.56 92 ALA A O 1
ATOM 735 N N . ALA A 1 93 ? 12.895 0.742 -3.928 1.00 94.00 93 ALA A N 1
ATOM 736 C CA . ALA A 1 93 ? 12.652 -0.692 -4.054 1.00 94.00 93 ALA A CA 1
ATOM 737 C C . ALA A 1 93 ? 12.811 -1.387 -2.695 1.00 94.00 93 ALA A C 1
ATOM 739 O O . ALA A 1 93 ? 11.901 -2.093 -2.265 1.00 94.00 93 ALA A O 1
ATOM 740 N N . LYS A 1 94 ? 13.910 -1.110 -1.981 1.00 93.00 94 LYS A N 1
ATOM 741 C CA . LYS A 1 94 ? 14.139 -1.605 -0.619 1.00 93.00 94 LYS A CA 1
ATOM 742 C C . LYS A 1 94 ? 13.017 -1.182 0.323 1.00 93.00 94 LYS A C 1
ATOM 744 O O . LYS A 1 94 ? 12.446 -2.032 0.992 1.00 93.00 94 LYS A O 1
ATOM 749 N N . GLN A 1 95 ? 12.646 0.097 0.322 1.00 93.81 95 GLN A N 1
ATOM 750 C CA . GLN A 1 95 ? 11.553 0.597 1.157 1.00 93.81 95 GLN A CA 1
ATOM 751 C C . GLN A 1 95 ? 10.239 -0.166 0.908 1.00 93.81 95 GLN A C 1
ATOM 753 O O . GLN A 1 95 ? 9.526 -0.507 1.848 1.00 93.81 95 GLN A O 1
ATOM 758 N N . THR A 1 96 ? 9.929 -0.473 -0.352 1.00 95.00 96 THR A N 1
ATOM 759 C CA . THR A 1 96 ? 8.722 -1.228 -0.722 1.00 95.00 96 THR A CA 1
ATOM 760 C C . THR A 1 96 ? 8.802 -2.693 -0.266 1.00 95.00 96 THR A C 1
ATOM 762 O O . THR A 1 96 ? 7.814 -3.247 0.214 1.00 95.00 96 THR A O 1
ATOM 765 N N . ILE A 1 97 ? 9.984 -3.315 -0.343 1.00 95.19 97 ILE A N 1
ATOM 766 C CA . ILE A 1 97 ? 10.243 -4.658 0.206 1.00 95.19 97 ILE A CA 1
ATOM 767 C C . ILE A 1 97 ? 10.088 -4.661 1.736 1.00 95.19 97 ILE A C 1
ATOM 769 O O . ILE A 1 97 ? 9.482 -5.579 2.292 1.00 95.19 97 ILE A O 1
ATOM 773 N N . ASP A 1 98 ? 10.585 -3.624 2.411 1.00 95.38 98 ASP A N 1
ATOM 774 C CA . ASP A 1 98 ? 10.468 -3.456 3.861 1.00 95.38 98 ASP A CA 1
ATOM 775 C C . ASP A 1 98 ? 8.994 -3.291 4.273 1.00 95.38 98 ASP A C 1
ATOM 777 O O . ASP A 1 98 ? 8.560 -3.904 5.247 1.00 95.38 98 ASP A O 1
ATOM 781 N N . ILE A 1 99 ? 8.185 -2.558 3.493 1.00 96.19 99 ILE A N 1
ATOM 782 C CA . ILE A 1 99 ? 6.726 -2.466 3.690 1.00 96.19 99 ILE A CA 1
ATOM 783 C C . ILE A 1 99 ? 6.070 -3.843 3.563 1.00 96.19 99 ILE A C 1
ATOM 785 O O . ILE A 1 99 ? 5.272 -4.214 4.419 1.00 96.19 99 ILE A O 1
ATOM 789 N N . LEU A 1 100 ? 6.408 -4.634 2.542 1.00 96.25 100 LEU A N 1
ATOM 790 C CA . LEU A 1 100 ? 5.870 -5.993 2.411 1.00 96.25 100 LEU A CA 1
ATOM 791 C C . LEU A 1 100 ? 6.245 -6.868 3.622 1.00 96.25 100 LEU A C 1
ATOM 793 O O . LEU A 1 100 ? 5.405 -7.614 4.125 1.00 96.25 100 LEU A O 1
ATOM 797 N N . GLY A 1 101 ? 7.475 -6.744 4.132 1.00 96.06 101 GLY A N 1
ATOM 798 C CA . GLY A 1 101 ? 7.920 -7.457 5.334 1.00 96.06 101 GLY A CA 1
ATOM 799 C C . GLY A 1 101 ? 7.192 -6.990 6.597 1.00 96.06 101 GLY A C 1
ATOM 800 O O . GLY A 1 101 ? 6.807 -7.795 7.442 1.00 96.06 101 GLY A O 1
ATOM 801 N N . LEU A 1 102 ? 6.930 -5.691 6.705 1.00 96.56 102 LEU A N 1
ATOM 802 C CA . LEU A 1 102 ? 6.107 -5.123 7.764 1.00 96.56 102 LEU A CA 1
ATOM 803 C C . LEU A 1 102 ? 4.672 -5.667 7.708 1.00 96.56 102 LEU A C 1
ATOM 805 O O . LEU A 1 102 ? 4.111 -6.006 8.750 1.00 96.56 102 LEU A O 1
ATOM 809 N N . LEU A 1 103 ? 4.082 -5.782 6.515 1.00 96.62 103 LEU A N 1
ATOM 810 C CA . LEU A 1 103 ? 2.743 -6.343 6.337 1.00 96.62 103 LEU A CA 1
ATOM 811 C C . LEU A 1 103 ? 2.691 -7.820 6.740 1.00 96.62 103 LEU A C 1
ATOM 813 O O . LEU A 1 103 ? 1.742 -8.210 7.412 1.00 96.62 103 LEU A O 1
ATOM 817 N N . GLU A 1 104 ? 3.714 -8.621 6.434 1.00 96.38 104 GLU A N 1
ATOM 818 C CA . GLU A 1 104 ? 3.831 -10.013 6.911 1.00 96.38 104 GLU A CA 1
ATOM 819 C C . GLU A 1 104 ? 3.752 -10.101 8.441 1.00 96.38 104 GLU A C 1
ATOM 821 O O . GLU A 1 104 ? 3.043 -10.949 8.987 1.00 96.38 104 GLU A O 1
ATOM 826 N N . LEU A 1 105 ? 4.405 -9.177 9.149 1.00 96.38 105 LEU A N 1
ATOM 827 C CA . LEU A 1 105 ? 4.353 -9.120 10.609 1.00 96.38 105 LEU A CA 1
ATOM 828 C C . LEU A 1 105 ? 2.996 -8.632 11.126 1.00 96.38 105 LEU A C 1
ATOM 830 O O . LEU A 1 105 ? 2.406 -9.258 12.006 1.00 96.38 105 LEU A O 1
ATOM 834 N N . LYS A 1 106 ? 2.498 -7.512 10.593 1.00 97.25 106 LYS A N 1
ATOM 835 C CA . LYS A 1 106 ? 1.294 -6.836 11.100 1.00 97.25 106 LYS A CA 1
ATOM 836 C C . LYS A 1 106 ? -0.004 -7.532 10.707 1.00 97.25 106 LYS A C 1
ATOM 838 O O . LYS A 1 106 ? -1.026 -7.278 11.331 1.00 97.25 106 LYS A O 1
ATOM 843 N N . THR A 1 107 ? 0.015 -8.425 9.722 1.00 97.12 107 THR A N 1
ATOM 844 C CA . THR A 1 107 ? -1.182 -9.165 9.286 1.00 97.12 107 THR A CA 1
ATOM 845 C C . THR A 1 107 ? -1.206 -10.625 9.730 1.00 97.12 107 THR A C 1
ATOM 847 O O . THR A 1 107 ? -2.149 -11.361 9.430 1.00 97.12 107 THR A O 1
ATOM 850 N N . LYS A 1 108 ? -0.199 -11.057 10.496 1.00 96.00 108 LYS A N 1
ATOM 851 C CA . LYS A 1 108 ? -0.048 -12.445 10.927 1.00 96.00 108 LYS A CA 1
ATOM 852 C C . LYS A 1 108 ? -1.304 -12.976 11.626 1.00 96.00 108 LYS A C 1
ATOM 854 O O . LYS A 1 108 ? -1.776 -12.405 12.604 1.00 96.00 108 LYS A O 1
ATOM 859 N N . GLY A 1 109 ? -1.825 -14.100 11.138 1.00 95.12 109 GLY A N 1
ATOM 860 C CA . GLY A 1 109 ? -3.021 -14.748 11.691 1.00 95.12 109 GLY A CA 1
ATOM 861 C C . GLY A 1 109 ? -4.362 -14.135 11.264 1.00 95.12 109 GLY A C 1
ATOM 862 O O . GLY A 1 109 ? -5.397 -14.706 11.592 1.00 95.12 109 GLY A O 1
ATOM 863 N N . ASN A 1 110 ? -4.357 -13.038 10.500 1.00 96.50 110 ASN A N 1
ATOM 864 C CA . ASN A 1 110 ? -5.563 -12.393 9.958 1.00 96.50 110 ASN A CA 1
ATOM 865 C C . ASN A 1 110 ? -5.701 -12.552 8.434 1.00 96.50 110 ASN A C 1
ATOM 867 O O . ASN A 1 110 ? -6.634 -12.018 7.825 1.00 96.50 110 ASN A O 1
ATOM 871 N N . LEU A 1 111 ? -4.756 -13.252 7.808 1.00 95.81 111 LEU A N 1
ATOM 872 C CA . LEU A 1 111 ? -4.777 -13.552 6.384 1.00 95.81 111 LEU A CA 1
ATOM 873 C C . LEU A 1 111 ? -5.577 -14.824 6.105 1.00 95.81 111 LEU A C 1
ATOM 875 O O . LEU A 1 111 ? -5.577 -15.781 6.879 1.00 95.81 111 LEU A O 1
ATOM 879 N N . GLN A 1 112 ? -6.245 -14.838 4.961 1.00 94.88 112 GLN A N 1
ATOM 880 C CA . GLN A 1 112 ? -6.789 -16.050 4.371 1.00 94.88 112 GLN A CA 1
ATOM 881 C C . GLN A 1 112 ? -5.636 -16.907 3.831 1.00 94.88 112 GLN A C 1
ATOM 883 O O . GLN A 1 112 ? -4.582 -16.389 3.469 1.00 94.88 112 GLN A O 1
ATOM 888 N N . GLY A 1 113 ? -5.839 -18.223 3.715 1.00 95.00 113 GLY A N 1
ATOM 889 C CA . GLY A 1 113 ? -4.753 -19.137 3.333 1.00 95.00 113 GLY A CA 1
ATOM 890 C C . GLY A 1 113 ? -4.084 -18.801 1.992 1.00 95.00 113 GLY A C 1
ATOM 891 O O . GLY A 1 113 ? -2.877 -18.964 1.856 1.00 95.00 113 GLY A O 1
ATOM 892 N N . HIS A 1 114 ? -4.839 -18.285 1.018 1.00 95.06 114 HIS A N 1
ATOM 893 C CA . HIS A 1 114 ? -4.267 -17.848 -0.258 1.00 95.06 114 HIS A CA 1
ATOM 894 C C . HIS A 1 114 ? -3.522 -16.509 -0.151 1.00 95.06 114 HIS A C 1
ATOM 896 O O . HIS A 1 114 ? -2.522 -16.328 -0.834 1.00 95.06 114 HIS A O 1
ATOM 902 N N . GLU A 1 115 ? -3.967 -15.589 0.711 1.00 96.69 115 GLU A N 1
ATOM 903 C CA . GLU A 1 115 ? -3.296 -14.304 0.947 1.00 96.69 115 GLU A CA 1
ATOM 904 C C . GLU A 1 115 ? -1.950 -14.514 1.645 1.00 96.69 115 GLU A C 1
ATOM 906 O O . GLU A 1 115 ? -0.962 -13.891 1.273 1.00 96.69 115 GLU A O 1
ATOM 911 N N . GLU A 1 116 ? -1.892 -15.419 2.627 1.00 96.19 116 GLU A N 1
ATOM 912 C CA . GLU A 1 116 ? -0.649 -15.776 3.319 1.00 96.19 116 GLU A CA 1
ATOM 913 C C . GLU A 1 116 ? 0.361 -16.411 2.355 1.00 96.19 116 GLU A C 1
ATOM 915 O O . GLU A 1 116 ? 1.527 -16.017 2.321 1.00 96.19 116 GLU A O 1
ATOM 920 N N . GLN A 1 117 ? -0.097 -17.347 1.516 1.00 96.69 117 GLN A N 1
ATOM 921 C CA . GLN A 1 117 ? 0.732 -17.956 0.473 1.00 96.69 117 GLN A CA 1
ATOM 922 C C . GLN A 1 117 ? 1.220 -16.919 -0.541 1.00 96.69 117 GLN A C 1
ATOM 924 O O . GLN A 1 117 ? 2.402 -16.898 -0.879 1.00 96.69 117 GLN A O 1
ATOM 929 N N . LEU A 1 118 ? 0.328 -16.040 -1.003 1.00 97.38 118 LEU A N 1
ATOM 930 C CA . LEU A 1 118 ? 0.672 -14.980 -1.941 1.00 97.38 118 LEU A CA 1
ATOM 931 C C . LEU A 1 118 ? 1.717 -14.036 -1.346 1.00 97.38 118 LEU A C 1
ATOM 933 O O . LEU A 1 118 ? 2.716 -13.758 -2.002 1.00 97.38 118 LEU A O 1
ATOM 937 N N . LEU A 1 119 ? 1.517 -13.574 -0.110 1.00 97.19 119 LEU A N 1
ATOM 938 C CA . LEU A 1 119 ? 2.458 -12.692 0.573 1.00 97.19 119 LEU A CA 1
ATOM 939 C C . LEU A 1 119 ? 3.833 -13.341 0.706 1.00 97.19 119 LEU A C 1
ATOM 941 O O . LEU A 1 119 ? 4.840 -12.695 0.419 1.00 97.19 119 LEU A O 1
ATOM 945 N N . HIS A 1 120 ? 3.873 -14.621 1.078 1.00 97.12 120 HIS A N 1
ATOM 946 C CA . HIS A 1 120 ? 5.115 -15.374 1.190 1.00 97.12 120 HIS A CA 1
ATOM 947 C C . HIS A 1 120 ? 5.865 -15.462 -0.149 1.00 97.12 120 HIS A C 1
ATOM 949 O O . HIS A 1 120 ? 7.054 -15.140 -0.217 1.00 97.12 120 HIS A O 1
ATOM 955 N N . GLU A 1 121 ? 5.178 -15.860 -1.223 1.00 97.56 121 GLU A N 1
ATOM 956 C CA . GLU A 1 121 ? 5.789 -15.995 -2.551 1.00 97.56 121 GLU A CA 1
ATOM 957 C C . GLU A 1 121 ? 6.208 -14.639 -3.131 1.00 97.56 121 GLU A C 1
ATOM 959 O O . GLU A 1 121 ? 7.320 -14.505 -3.653 1.00 97.56 121 GLU A O 1
ATOM 964 N N . VAL A 1 122 ? 5.369 -13.608 -2.975 1.00 97.25 122 VAL A N 1
ATOM 965 C CA . VAL A 1 122 ? 5.698 -12.230 -3.357 1.00 97.25 122 VAL A CA 1
ATOM 966 C C . VAL A 1 122 ? 6.962 -11.790 -2.636 1.00 97.25 122 VAL A C 1
ATOM 968 O O . VAL A 1 122 ? 7.932 -11.447 -3.308 1.00 97.25 122 VAL A O 1
ATOM 971 N N . LEU A 1 123 ? 7.003 -11.868 -1.302 1.00 96.38 123 LEU A N 1
ATOM 972 C CA . LEU A 1 123 ? 8.159 -11.454 -0.507 1.00 96.38 123 LEU A CA 1
ATOM 973 C C . LEU A 1 123 ? 9.435 -12.178 -0.909 1.00 96.38 123 LEU A C 1
ATOM 975 O O . LEU A 1 123 ? 10.480 -11.550 -1.068 1.00 96.38 123 LEU A O 1
ATOM 979 N N . LYS A 1 124 ? 9.356 -13.494 -1.096 1.00 96.81 124 LYS A N 1
ATOM 980 C CA . LYS A 1 124 ? 10.486 -14.303 -1.544 1.00 96.81 124 LYS A CA 1
ATOM 981 C C . LYS A 1 124 ? 10.998 -13.841 -2.909 1.00 96.81 124 LYS A C 1
ATOM 983 O O . LYS A 1 124 ? 12.204 -13.660 -3.068 1.00 96.81 124 LYS A O 1
ATOM 988 N N . SER A 1 125 ? 10.099 -13.622 -3.869 1.00 96.31 125 SER A N 1
ATOM 989 C CA . SER A 1 125 ? 10.463 -13.197 -5.226 1.00 96.31 125 SER A CA 1
ATOM 990 C C . SER A 1 125 ? 11.093 -11.800 -5.256 1.00 96.31 125 SER A C 1
ATOM 992 O O . SER A 1 125 ? 12.162 -11.622 -5.840 1.00 96.31 125 SER A O 1
ATOM 994 N N . VAL A 1 126 ? 10.497 -10.818 -4.570 1.00 95.31 126 VAL A N 1
ATOM 995 C CA . VAL A 1 126 ? 10.987 -9.433 -4.587 1.00 95.31 126 VAL A CA 1
ATOM 996 C C . VAL A 1 126 ? 12.260 -9.256 -3.768 1.00 95.31 126 VAL A C 1
ATOM 998 O O . VAL A 1 126 ? 13.104 -8.450 -4.145 1.00 95.31 126 VAL A O 1
ATOM 1001 N N . ARG A 1 127 ? 12.450 -10.031 -2.688 1.00 94.94 127 ARG A N 1
ATOM 1002 C CA . ARG A 1 127 ? 13.715 -10.053 -1.934 1.00 94.94 127 ARG A CA 1
ATOM 1003 C C . ARG A 1 127 ? 14.849 -10.624 -2.780 1.00 94.94 127 ARG A C 1
ATOM 1005 O O . ARG A 1 127 ? 15.931 -10.050 -2.778 1.00 94.94 127 ARG A O 1
ATOM 1012 N N . ALA A 1 128 ? 14.603 -11.703 -3.529 1.00 94.56 128 ALA A N 1
ATOM 1013 C CA . ALA A 1 128 ? 15.595 -12.249 -4.455 1.00 94.56 128 ALA A CA 1
ATOM 1014 C C . ALA A 1 128 ? 15.970 -11.225 -5.540 1.00 94.56 128 ALA A C 1
ATOM 1016 O O . ALA A 1 128 ? 17.149 -10.928 -5.714 1.00 94.56 128 ALA A O 1
ATOM 1017 N N . ALA A 1 129 ? 14.974 -10.604 -6.182 1.00 92.50 129 ALA A N 1
ATOM 1018 C CA . ALA A 1 129 ? 15.205 -9.557 -7.180 1.00 92.50 129 ALA A CA 1
ATOM 1019 C C . ALA A 1 129 ? 15.946 -8.338 -6.595 1.00 92.50 129 ALA A C 1
ATOM 1021 O O . ALA A 1 129 ? 16.856 -7.793 -7.219 1.00 92.50 129 ALA A O 1
ATOM 1022 N N . GLY A 1 130 ? 15.586 -7.919 -5.377 1.00 91.50 130 GLY A N 1
ATOM 1023 C CA . GLY A 1 130 ? 16.251 -6.834 -4.660 1.00 91.50 130 GLY A CA 1
ATOM 1024 C C . GLY A 1 130 ? 17.716 -7.147 -4.357 1.00 91.50 130 GLY A C 1
ATOM 1025 O O . GLY A 1 130 ? 18.580 -6.315 -4.628 1.00 91.50 130 GLY A O 1
ATOM 1026 N N . ALA A 1 131 ? 18.010 -8.354 -3.869 1.00 90.69 131 ALA A N 1
ATOM 1027 C CA . ALA A 1 131 ? 19.374 -8.802 -3.592 1.00 90.69 131 ALA A CA 1
ATOM 1028 C C . ALA A 1 131 ? 20.227 -8.855 -4.871 1.00 90.69 131 ALA A C 1
ATOM 1030 O O . ALA A 1 131 ? 21.344 -8.338 -4.891 1.00 90.69 131 ALA A O 1
ATOM 1031 N N . GLU A 1 132 ? 19.686 -9.401 -5.964 1.00 90.25 132 GLU A N 1
ATOM 1032 C CA . GLU A 1 132 ? 20.359 -9.437 -7.271 1.00 90.25 132 GLU A CA 1
ATOM 1033 C C . GLU A 1 132 ? 20.645 -8.033 -7.823 1.00 90.25 132 GLU A C 1
ATOM 1035 O O . GLU A 1 132 ? 21.696 -7.790 -8.418 1.00 90.25 132 GLU A O 1
ATOM 1040 N N . ALA A 1 133 ? 19.734 -7.084 -7.598 1.00 87.00 133 ALA A N 1
ATOM 1041 C CA . ALA A 1 133 ? 19.891 -5.697 -8.020 1.00 87.00 133 ALA A CA 1
ATOM 1042 C C . ALA A 1 133 ? 20.769 -4.848 -7.080 1.00 87.00 133 ALA A C 1
ATOM 1044 O O . ALA A 1 133 ? 21.013 -3.678 -7.386 1.00 87.00 133 ALA A O 1
ATOM 1045 N N . GLY A 1 134 ? 21.233 -5.401 -5.953 1.00 85.50 134 GLY A N 1
ATOM 1046 C CA . GLY A 1 134 ? 22.015 -4.674 -4.953 1.00 85.50 134 GLY A CA 1
ATOM 1047 C C . GLY A 1 134 ? 21.196 -3.667 -4.140 1.00 85.50 134 GLY A C 1
ATOM 1048 O O . GLY A 1 134 ? 21.741 -2.672 -3.667 1.00 85.50 134 GLY A O 1
ATOM 1049 N N . ALA A 1 135 ? 19.893 -3.900 -3.967 1.00 79.81 135 ALA A N 1
ATOM 1050 C CA . ALA A 1 135 ? 19.000 -3.086 -3.139 1.00 79.81 135 ALA A CA 1
ATOM 1051 C C . ALA A 1 135 ? 19.189 -3.333 -1.625 1.00 79.81 135 ALA A C 1
ATOM 1053 O O . ALA A 1 135 ? 18.228 -3.350 -0.862 1.00 79.81 135 ALA A O 1
ATOM 1054 N N . GLU A 1 136 ? 20.436 -3.495 -1.178 1.00 68.44 136 GLU A N 1
ATOM 1055 C CA . GLU A 1 136 ? 20.816 -3.580 0.234 1.00 68.44 136 GLU A CA 1
ATOM 1056 C C . GLU A 1 136 ? 21.462 -2.254 0.646 1.00 68.44 136 GLU A C 1
ATOM 1058 O O . GLU A 1 136 ? 22.678 -2.111 0.746 1.00 68.44 136 GLU A O 1
ATOM 1063 N N . ALA A 1 137 ? 20.632 -1.220 0.787 1.00 59.03 137 ALA A N 1
ATOM 1064 C CA . ALA A 1 137 ? 21.090 0.093 1.218 1.00 59.03 137 ALA A CA 1
ATOM 1065 C C . ALA A 1 137 ? 21.183 0.137 2.750 1.00 59.03 137 ALA A C 1
ATOM 1067 O O . ALA A 1 137 ? 20.173 0.284 3.445 1.00 59.03 137 ALA A O 1
ATOM 1068 N N . ASP A 1 138 ? 22.406 0.006 3.255 1.00 57.69 138 ASP A N 1
ATOM 1069 C CA . ASP A 1 138 ? 22.737 0.221 4.661 1.00 57.69 138 ASP A CA 1
ATOM 1070 C C . ASP A 1 138 ? 22.534 1.711 5.018 1.00 57.69 138 ASP A C 1
ATOM 1072 O O . ASP A 1 138 ? 22.954 2.602 4.275 1.00 57.69 138 ASP A O 1
ATOM 1076 N N . GLY A 1 139 ? 21.842 1.999 6.126 1.00 64.19 139 GLY A N 1
ATOM 1077 C CA . GLY A 1 139 ? 21.631 3.369 6.626 1.00 64.19 139 GLY A CA 1
ATOM 1078 C C . GLY A 1 139 ? 20.364 4.117 6.173 1.00 64.19 139 GLY A C 1
ATOM 1079 O O . GLY A 1 139 ? 20.254 5.315 6.438 1.00 64.19 139 GLY A O 1
ATOM 1080 N N . GLN A 1 140 ? 19.391 3.463 5.527 1.00 66.62 140 GLN A N 1
ATOM 1081 C CA . GLN A 1 140 ? 18.067 4.073 5.322 1.00 66.62 140 GLN A CA 1
ATOM 1082 C C . GLN A 1 140 ? 17.200 3.997 6.590 1.00 66.62 140 GLN A C 1
ATOM 1084 O O . GLN A 1 140 ? 17.292 3.004 7.313 1.00 66.62 140 GLN A O 1
ATOM 1089 N N . PRO A 1 141 ? 16.337 4.999 6.861 1.00 71.06 141 PRO A N 1
ATOM 1090 C CA . PRO A 1 141 ? 15.395 4.926 7.972 1.00 71.06 141 PRO A CA 1
ATOM 1091 C C . PRO A 1 141 ? 14.509 3.687 7.838 1.00 71.06 141 PRO A C 1
ATOM 1093 O O . PRO A 1 141 ? 13.933 3.455 6.773 1.00 71.06 141 PRO A O 1
ATOM 1096 N N . GLU A 1 142 ? 14.384 2.906 8.910 1.00 71.25 142 GLU A N 1
ATOM 1097 C CA . GLU A 1 142 ? 13.456 1.778 8.930 1.00 71.25 142 GLU A CA 1
ATOM 1098 C C . GLU A 1 142 ? 12.018 2.274 8.750 1.00 71.25 142 GLU A C 1
ATOM 1100 O O . GLU A 1 142 ? 11.569 3.225 9.402 1.00 71.25 142 GLU A O 1
ATOM 1105 N N . VAL A 1 143 ? 11.281 1.611 7.859 1.00 86.81 143 VAL A N 1
ATOM 1106 C CA . VAL A 1 143 ? 9.847 1.847 7.718 1.00 86.81 143 VAL A CA 1
ATOM 1107 C C . VAL A 1 143 ? 9.147 1.252 8.931 1.00 86.81 143 VAL A C 1
ATOM 1109 O O . VAL A 1 143 ? 9.321 0.079 9.249 1.00 86.81 143 VAL A O 1
ATOM 1112 N N . ASN A 1 144 ? 8.315 2.052 9.589 1.00 94.19 144 ASN A N 1
ATOM 1113 C CA . ASN A 1 144 ? 7.414 1.570 10.624 1.00 94.19 144 ASN A CA 1
ATOM 1114 C C . ASN A 1 144 ? 5.962 1.727 10.167 1.00 94.19 144 ASN A C 1
ATOM 1116 O O . ASN A 1 144 ? 5.659 2.419 9.193 1.00 94.19 144 ASN A O 1
ATOM 1120 N N . PHE A 1 145 ? 5.050 1.059 10.869 1.00 97.12 145 PHE A N 1
ATOM 1121 C CA . PHE A 1 145 ? 3.638 1.051 10.495 1.00 97.12 145 PHE A CA 1
ATOM 1122 C C . PHE A 1 145 ? 3.016 2.444 10.515 1.00 97.12 145 PHE A C 1
ATOM 1124 O O . PHE A 1 145 ? 2.306 2.814 9.583 1.00 97.12 145 PHE A O 1
ATOM 1131 N N . SER A 1 146 ? 3.354 3.251 11.517 1.00 96.81 146 SER A N 1
ATOM 1132 C CA . SER A 1 146 ? 2.850 4.614 11.632 1.00 96.81 146 SER A CA 1
ATOM 1133 C C . SER A 1 146 ? 3.269 5.494 10.454 1.00 96.81 146 SER A C 1
ATOM 1135 O O . SER A 1 146 ? 2.425 6.173 9.871 1.00 96.81 146 SER A O 1
ATOM 1137 N N . SER A 1 147 ? 4.546 5.468 10.057 1.00 95.19 147 SER A N 1
ATOM 1138 C CA . SER A 1 147 ? 5.032 6.260 8.922 1.00 95.19 147 SER A CA 1
ATOM 1139 C C . SER A 1 147 ? 4.438 5.789 7.598 1.00 95.19 147 SER A C 1
ATOM 1141 O O . SER A 1 147 ? 4.125 6.620 6.747 1.00 95.19 147 SER A O 1
ATOM 1143 N N . PHE A 1 148 ? 4.207 4.484 7.445 1.00 96.75 148 PHE A N 1
ATOM 1144 C CA . PHE A 1 148 ? 3.535 3.931 6.275 1.00 96.75 148 PHE A CA 1
ATOM 1145 C C . PHE A 1 148 ? 2.073 4.402 6.163 1.00 96.75 148 PHE A C 1
ATOM 1147 O O . PHE A 1 148 ? 1.677 4.922 5.121 1.00 96.75 148 PHE A O 1
ATOM 1154 N N . VAL A 1 149 ? 1.294 4.313 7.248 1.00 97.81 149 VAL A N 1
ATOM 1155 C CA . VAL A 1 149 ? -0.103 4.786 7.291 1.00 97.81 149 VAL A CA 1
ATOM 1156 C C . VAL A 1 149 ? -0.197 6.292 7.018 1.00 97.81 149 VAL A C 1
ATOM 1158 O O . VAL A 1 149 ? -1.047 6.728 6.242 1.00 97.81 149 VAL A O 1
ATOM 1161 N N . ILE A 1 150 ? 0.703 7.092 7.598 1.00 96.62 150 ILE A N 1
ATOM 1162 C CA . ILE A 1 150 ? 0.781 8.541 7.342 1.00 96.62 150 ILE A CA 1
ATOM 1163 C C . ILE A 1 150 ? 1.137 8.827 5.876 1.00 96.62 150 ILE A C 1
ATOM 1165 O O . ILE A 1 150 ? 0.586 9.754 5.279 1.00 96.62 150 ILE A O 1
ATOM 1169 N N . GLY A 1 151 ? 2.031 8.034 5.282 1.00 95.50 151 GLY A N 1
ATOM 1170 C CA . GLY A 1 151 ? 2.388 8.133 3.868 1.00 95.50 151 GLY A CA 1
ATOM 1171 C C . GLY A 1 151 ? 1.178 7.935 2.954 1.00 95.50 151 GLY A C 1
ATOM 1172 O O . GLY A 1 151 ? 0.900 8.795 2.119 1.00 95.50 151 GLY A O 1
ATOM 1173 N N . LEU A 1 152 ? 0.405 6.866 3.174 1.00 96.81 152 LEU A N 1
ATOM 1174 C CA . LEU A 1 152 ? -0.840 6.609 2.439 1.00 96.81 152 LEU A CA 1
ATOM 1175 C C . LEU A 1 152 ? -1.856 7.743 2.627 1.00 96.81 152 LEU A C 1
ATOM 1177 O O . LEU A 1 152 ? -2.452 8.209 1.659 1.00 96.81 152 LEU A O 1
ATOM 1181 N N . ALA A 1 153 ? -2.017 8.248 3.852 1.00 96.94 153 ALA A N 1
ATOM 1182 C CA . ALA A 1 153 ? -2.910 9.372 4.128 1.00 96.94 153 ALA A CA 1
ATOM 1183 C C . ALA A 1 153 ? -2.506 10.641 3.370 1.00 96.94 153 ALA A C 1
ATOM 1185 O O . ALA A 1 153 ? -3.344 11.326 2.789 1.00 96.94 153 ALA A O 1
ATOM 1186 N N . THR A 1 154 ? -1.206 10.935 3.346 1.00 95.75 154 THR A N 1
ATOM 1187 C CA . THR A 1 154 ? -0.655 12.075 2.606 1.00 95.75 154 THR A CA 1
ATOM 1188 C C . THR A 1 154 ? -0.918 11.916 1.113 1.00 95.75 154 THR A C 1
ATOM 1190 O O . THR A 1 154 ? -1.323 12.875 0.459 1.00 95.75 154 THR A O 1
ATOM 1193 N N . GLN A 1 155 ? -0.762 10.701 0.580 1.00 94.94 155 GLN A N 1
ATOM 1194 C CA . GLN A 1 155 ? -1.078 10.402 -0.813 1.00 94.94 155 GLN A CA 1
ATOM 1195 C C . GLN A 1 155 ? -2.558 10.652 -1.120 1.00 94.94 155 GLN A C 1
ATOM 1197 O O . GLN A 1 155 ? -2.861 11.279 -2.131 1.00 94.94 155 GLN A O 1
ATOM 1202 N N . VAL A 1 156 ? -3.475 10.248 -0.232 1.00 96.94 156 VAL A N 1
ATOM 1203 C CA . VAL A 1 156 ? -4.907 10.568 -0.362 1.00 96.94 156 VAL A CA 1
ATOM 1204 C C . VAL A 1 156 ? -5.127 12.076 -0.431 1.00 96.94 156 VAL A C 1
ATOM 1206 O O . VAL A 1 156 ? -5.796 12.539 -1.346 1.00 96.94 156 VAL A O 1
ATOM 1209 N N . MET A 1 157 ? -4.526 12.856 0.469 1.00 95.94 157 MET A N 1
ATOM 1210 C CA . MET A 1 157 ? -4.685 14.316 0.471 1.00 95.94 157 MET A CA 1
ATOM 1211 C C . MET A 1 157 ? -4.153 14.971 -0.812 1.00 95.94 157 MET A C 1
ATOM 1213 O O . MET A 1 157 ? -4.784 15.885 -1.342 1.00 95.94 157 MET A O 1
ATOM 1217 N N . VAL A 1 158 ? -3.032 14.480 -1.349 1.00 95.31 158 VAL A N 1
ATOM 1218 C CA . VAL A 1 158 ? -2.497 14.937 -2.642 1.00 95.31 158 VAL A CA 1
ATOM 1219 C C . VAL A 1 158 ? -3.453 14.585 -3.782 1.00 95.31 158 VAL A C 1
ATOM 1221 O O . VAL A 1 158 ? -3.769 15.443 -4.601 1.00 95.31 158 VAL A O 1
ATOM 1224 N N . MET A 1 159 ? -3.966 13.352 -3.816 1.00 94.69 159 MET A N 1
ATOM 1225 C CA . MET A 1 159 ? -4.927 12.905 -4.832 1.00 94.69 159 MET A CA 1
ATOM 1226 C C . MET A 1 159 ? -6.282 13.613 -4.718 1.00 94.69 159 MET A C 1
ATOM 1228 O O . MET A 1 159 ? -6.983 13.753 -5.714 1.00 94.69 159 MET A O 1
ATOM 1232 N N . LEU A 1 160 ? -6.654 14.107 -3.540 1.00 94.62 160 LEU A N 1
ATOM 1233 C CA . LEU A 1 160 ? -7.832 14.955 -3.349 1.00 94.62 160 LEU A CA 1
ATOM 1234 C C . LEU A 1 160 ? -7.593 16.422 -3.732 1.00 94.62 160 LEU A C 1
ATOM 1236 O O . LEU A 1 160 ? -8.540 17.198 -3.775 1.00 94.62 160 LEU A O 1
ATOM 1240 N N . GLY A 1 161 ? -6.351 16.809 -4.032 1.00 92.12 161 GLY A N 1
ATOM 1241 C CA . GLY A 1 161 ? -5.987 18.188 -4.348 1.00 92.12 161 GLY A CA 1
ATOM 1242 C C . GLY A 1 161 ? -5.935 19.125 -3.135 1.00 92.12 161 GLY A C 1
ATOM 1243 O O . GLY A 1 161 ? -5.769 20.330 -3.303 1.00 92.12 161 GLY A O 1
ATOM 1244 N N . GLU A 1 162 ? -6.029 18.588 -1.918 1.00 91.44 162 GLU A N 1
ATOM 1245 C CA . GLU A 1 162 ? -5.932 19.348 -0.662 1.00 91.44 162 GLU A CA 1
ATOM 1246 C C . GLU A 1 162 ? -4.492 19.807 -0.379 1.00 91.44 162 GLU A C 1
ATOM 1248 O O . GLU A 1 162 ? -4.253 20.783 0.333 1.00 91.44 162 GLU A O 1
ATOM 1253 N N . VAL A 1 163 ? -3.510 19.098 -0.943 1.00 89.75 163 VAL A N 1
ATOM 1254 C CA . VAL A 1 163 ? -2.078 19.392 -0.813 1.00 89.75 163 VAL A CA 1
ATOM 1255 C C . VAL A 1 163 ? -1.414 19.274 -2.193 1.00 89.75 163 VAL A C 1
ATOM 1257 O O . VAL A 1 163 ? -1.747 18.356 -2.945 1.00 89.75 163 VAL A O 1
ATOM 1260 N N . PRO A 1 164 ? -0.473 20.164 -2.566 1.00 87.31 164 PRO A N 1
ATOM 1261 C CA . PRO A 1 164 ? 0.269 20.028 -3.818 1.00 87.31 164 PRO A CA 1
ATOM 1262 C C . PRO A 1 164 ? 1.193 18.804 -3.804 1.00 87.31 164 PRO A C 1
ATOM 1264 O O . PRO A 1 164 ? 1.743 18.428 -2.768 1.00 87.31 164 PRO A O 1
ATOM 1267 N N . HIS A 1 165 ? 1.425 18.217 -4.977 1.00 85.81 165 HIS A N 1
ATOM 1268 C CA . HIS A 1 165 ? 2.371 17.118 -5.140 1.00 85.81 165 HIS A CA 1
ATOM 1269 C C . HIS A 1 165 ? 3.792 17.564 -4.739 1.00 85.81 165 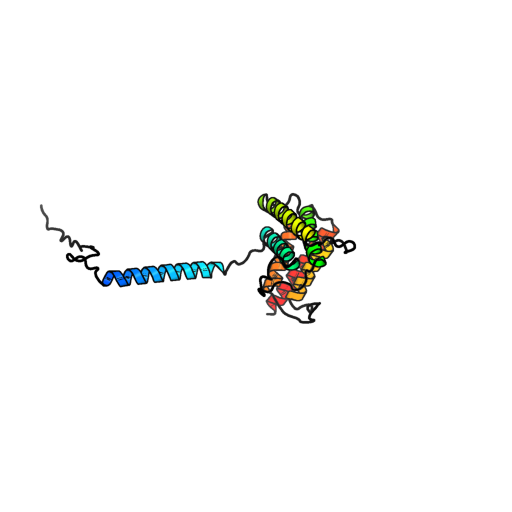HIS A C 1
ATOM 1271 O O . HIS A 1 165 ? 4.265 18.589 -5.240 1.00 85.81 165 HIS A O 1
ATOM 1277 N N . PRO A 1 166 ? 4.513 16.805 -3.895 1.00 83.25 166 PRO A N 1
ATOM 1278 C CA . PRO A 1 166 ? 5.779 17.251 -3.305 1.00 83.25 166 PRO A CA 1
ATOM 1279 C C . PRO A 1 166 ? 6.891 17.482 -4.337 1.00 83.2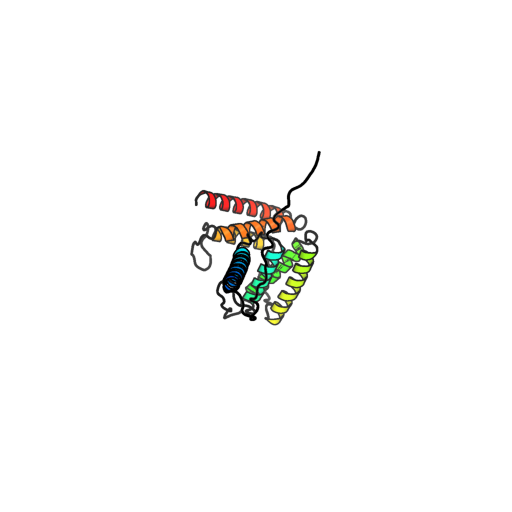5 166 PRO A C 1
ATOM 1281 O O . PRO A 1 166 ? 7.714 18.374 -4.158 1.00 83.25 166 PRO A O 1
ATOM 1284 N N . GLU A 1 167 ? 6.909 16.709 -5.426 1.00 82.69 167 GLU A N 1
ATOM 1285 C CA . GLU A 1 167 ? 7.956 16.822 -6.454 1.00 82.69 167 GLU A CA 1
ATOM 1286 C C . GLU A 1 167 ? 7.652 17.869 -7.531 1.00 82.69 167 GLU A C 1
ATOM 1288 O O . GLU A 1 167 ? 8.562 18.512 -8.046 1.00 82.69 167 GLU A O 1
ATOM 1293 N N . THR A 1 168 ? 6.378 18.040 -7.898 1.00 87.56 168 THR A N 1
ATOM 1294 C CA . THR A 1 168 ? 5.988 18.872 -9.050 1.00 87.56 168 THR A CA 1
ATOM 1295 C C . THR A 1 168 ? 5.383 20.205 -8.624 1.00 87.56 168 THR A C 1
ATOM 1297 O O . THR A 1 168 ? 5.276 21.116 -9.442 1.00 87.56 168 THR A O 1
ATOM 1300 N N . GLY A 1 169 ? 4.952 20.324 -7.364 1.00 86.50 169 GLY A N 1
ATOM 1301 C CA . GLY A 1 169 ? 4.195 21.463 -6.848 1.00 86.50 169 GLY A CA 1
ATOM 1302 C C . GLY A 1 169 ? 2.782 21.587 -7.426 1.00 86.50 169 GLY A C 1
ATOM 1303 O O . GLY A 1 169 ? 2.096 22.564 -7.136 1.00 86.50 169 GLY A O 1
ATOM 1304 N N . GLN A 1 170 ? 2.342 20.636 -8.256 1.00 86.88 170 GLN A N 1
ATOM 1305 C CA . GLN A 1 170 ? 1.049 20.700 -8.931 1.00 86.88 170 GLN A CA 1
ATOM 1306 C C . GLN A 1 170 ? -0.065 20.141 -8.051 1.00 86.88 170 GLN A C 1
ATOM 1308 O O . GLN A 1 170 ? 0.123 19.165 -7.327 1.00 86.88 170 GLN A O 1
ATOM 1313 N N . VAL A 1 171 ? -1.244 20.743 -8.165 1.00 88.00 171 VAL A N 1
ATOM 1314 C CA . VAL A 1 171 ? -2.479 20.240 -7.565 1.00 88.00 171 VAL A CA 1
ATOM 1315 C C . VAL A 1 171 ? -3.263 19.545 -8.673 1.00 88.00 171 VAL A C 1
ATOM 1317 O O . VAL A 1 171 ? -3.776 20.205 -9.575 1.00 88.00 171 VAL A O 1
ATOM 1320 N N . VAL A 1 172 ? -3.303 18.212 -8.636 1.00 85.81 172 VAL A N 1
ATOM 1321 C CA . VAL A 1 172 ? -4.037 17.384 -9.603 1.00 85.81 172 VAL A CA 1
ATOM 1322 C C . VAL A 1 172 ? -4.980 16.473 -8.836 1.00 85.81 172 VAL A C 1
ATOM 1324 O O . VAL A 1 172 ? -4.540 15.667 -8.020 1.00 85.81 172 VAL A O 1
ATOM 1327 N N . MET A 1 173 ? -6.274 16.599 -9.118 1.00 91.25 173 MET A N 1
ATOM 1328 C CA . MET A 1 173 ? -7.311 15.832 -8.440 1.00 91.25 173 MET A CA 1
ATOM 1329 C C . MET A 1 173 ? -7.538 14.488 -9.145 1.00 91.25 173 MET A C 1
ATOM 1331 O O . MET A 1 173 ? -7.834 14.436 -10.337 1.00 91.25 173 MET A O 1
ATOM 1335 N N . GLN A 1 174 ? -7.401 13.403 -8.391 1.00 92.25 174 GLN A N 1
ATOM 1336 C CA . GLN A 1 174 ? -7.534 12.007 -8.802 1.00 92.25 174 GLN A CA 1
ATOM 1337 C C . GLN A 1 174 ? -8.457 11.280 -7.815 1.00 92.25 174 GLN A C 1
ATOM 1339 O O . GLN A 1 174 ? -8.027 10.437 -7.030 1.00 92.25 174 GLN A O 1
ATOM 1344 N N . VAL A 1 175 ? -9.743 11.639 -7.836 1.00 93.50 175 VAL A N 1
ATOM 1345 C CA . VAL A 1 175 ? -10.741 11.169 -6.857 1.00 93.50 175 VAL A CA 1
ATOM 1346 C C . VAL A 1 175 ? -10.828 9.640 -6.804 1.00 93.50 175 VAL A C 1
ATOM 1348 O O . VAL A 1 175 ? -10.869 9.070 -5.718 1.00 93.50 175 VAL A O 1
ATOM 1351 N N . GLU A 1 176 ? -10.797 8.958 -7.952 1.00 92.44 176 GLU A N 1
ATOM 1352 C CA . GLU A 1 176 ? -10.877 7.490 -7.978 1.00 92.44 176 GLU A CA 1
ATOM 1353 C C . GLU A 1 176 ? -9.646 6.835 -7.331 1.00 92.44 176 GLU A C 1
ATOM 1355 O O . GLU A 1 176 ? -9.781 5.922 -6.521 1.00 92.44 176 GLU A O 1
ATOM 1360 N N . ALA A 1 177 ? -8.444 7.353 -7.599 1.00 91.94 177 ALA A N 1
ATOM 1361 C CA . ALA A 1 177 ? -7.218 6.858 -6.974 1.00 91.94 177 ALA A CA 1
ATOM 1362 C C . ALA A 1 177 ? -7.188 7.152 -5.458 1.00 91.94 177 ALA A C 1
ATOM 1364 O O . ALA A 1 177 ? -6.755 6.314 -4.659 1.00 91.94 177 ALA A O 1
ATOM 1365 N N . ALA A 1 178 ? -7.718 8.312 -5.042 1.00 95.44 178 ALA A N 1
ATOM 1366 C CA . ALA A 1 178 ? -7.915 8.653 -3.634 1.00 95.44 178 ALA A CA 1
ATOM 1367 C C . ALA A 1 178 ? -8.819 7.628 -2.937 1.00 95.44 178 ALA A C 1
ATOM 1369 O O . ALA A 1 178 ? -8.448 7.103 -1.887 1.00 95.44 178 ALA A O 1
ATOM 1370 N N . LYS A 1 179 ? -9.960 7.290 -3.548 1.00 95.75 179 LYS A N 1
ATOM 1371 C CA . LYS A 1 179 ? -10.881 6.266 -3.044 1.00 95.75 179 LYS A CA 1
ATOM 1372 C C . LYS A 1 179 ? -10.187 4.913 -2.890 1.00 95.75 179 LYS A C 1
ATOM 1374 O O . LYS A 1 179 ? -10.238 4.335 -1.811 1.00 95.75 179 LYS A O 1
ATOM 1379 N N . GLN A 1 180 ? -9.471 4.458 -3.918 1.00 94.94 180 GLN A N 1
ATOM 1380 C CA . GLN A 1 180 ? -8.746 3.184 -3.872 1.00 94.94 180 GLN A CA 1
ATOM 1381 C C . GLN A 1 180 ? -7.744 3.134 -2.712 1.00 94.94 180 GLN A C 1
ATOM 1383 O O . GLN A 1 180 ? -7.653 2.134 -2.008 1.00 94.94 180 GLN A O 1
ATOM 1388 N N . THR A 1 181 ? -7.026 4.229 -2.455 1.00 95.88 181 THR A N 1
ATOM 1389 C CA . THR A 1 181 ? -6.059 4.289 -1.347 1.00 95.88 181 THR A CA 1
ATOM 1390 C C . THR A 1 181 ? -6.749 4.328 0.025 1.00 95.88 181 THR A C 1
ATOM 1392 O O . THR A 1 181 ? -6.248 3.746 0.989 1.00 95.88 181 THR A O 1
ATOM 1395 N N . ILE A 1 182 ? -7.928 4.951 0.131 1.00 97.44 182 ILE A N 1
ATOM 1396 C CA . ILE A 1 182 ? -8.775 4.877 1.334 1.00 97.44 182 ILE A CA 1
ATOM 1397 C C . ILE A 1 182 ? -9.259 3.441 1.568 1.00 97.44 182 ILE A C 1
ATOM 1399 O O . ILE A 1 182 ? -9.273 2.977 2.711 1.00 97.44 182 ILE A O 1
ATOM 1403 N N . ASP A 1 183 ? -9.619 2.730 0.502 1.00 97.19 183 ASP A N 1
ATOM 1404 C CA . ASP A 1 183 ? -10.034 1.332 0.578 1.00 97.19 183 ASP A CA 1
ATOM 1405 C C . ASP A 1 183 ? -8.865 0.442 1.037 1.00 97.19 183 ASP A C 1
ATOM 1407 O O . ASP A 1 183 ? -9.055 -0.365 1.949 1.00 97.19 183 ASP A O 1
ATOM 1411 N N . VAL A 1 184 ? -7.632 0.670 0.548 1.00 96.75 184 VAL A N 1
ATOM 1412 C CA . VAL A 1 184 ? -6.415 0.016 1.081 1.00 96.75 184 VAL A CA 1
ATOM 1413 C C . VAL A 1 184 ? -6.285 0.244 2.587 1.00 96.75 184 VAL A C 1
ATOM 1415 O O . VAL A 1 184 ? -6.069 -0.711 3.331 1.00 96.75 184 VAL A O 1
ATOM 1418 N N . LEU A 1 185 ? -6.428 1.483 3.069 1.00 97.44 185 LEU A N 1
ATOM 1419 C CA . LEU A 1 185 ? -6.350 1.770 4.506 1.00 97.44 185 LEU A CA 1
ATOM 1420 C C . LEU A 1 185 ? -7.424 1.007 5.304 1.00 97.44 185 LEU A C 1
ATOM 1422 O O . LEU A 1 185 ? -7.139 0.522 6.399 1.00 97.44 185 LEU A O 1
ATOM 1426 N N . GLY A 1 186 ? -8.629 0.847 4.749 1.00 97.44 186 GLY A N 1
ATOM 1427 C CA . GLY A 1 186 ? -9.685 0.017 5.336 1.00 97.44 186 GLY A CA 1
ATOM 1428 C C . GLY A 1 186 ? -9.344 -1.478 5.355 1.00 97.44 186 GLY A C 1
ATOM 1429 O O . GLY A 1 186 ? -9.573 -2.155 6.358 1.00 97.44 186 GLY A O 1
ATOM 1430 N N . VAL A 1 187 ? -8.739 -1.997 4.285 1.00 96.88 187 VAL A N 1
ATOM 1431 C CA . VAL A 1 187 ? -8.228 -3.375 4.243 1.00 96.88 187 VAL A CA 1
ATOM 1432 C C . VAL A 1 187 ? -7.141 -3.574 5.300 1.00 96.88 187 VAL A C 1
ATOM 1434 O O . VAL A 1 187 ? -7.171 -4.569 6.024 1.00 96.88 187 VAL A O 1
ATOM 1437 N N . LEU A 1 188 ? -6.211 -2.628 5.442 1.00 97.06 188 LEU A N 1
ATOM 1438 C CA . LEU A 1 188 ? -5.163 -2.688 6.460 1.00 97.06 188 LEU A CA 1
ATOM 1439 C C . LEU A 1 188 ? -5.745 -2.670 7.876 1.00 97.06 188 LEU A C 1
ATOM 1441 O O . LEU A 1 188 ? -5.301 -3.460 8.704 1.00 97.06 188 LEU A O 1
ATOM 1445 N N . GLU A 1 189 ? -6.763 -1.851 8.152 1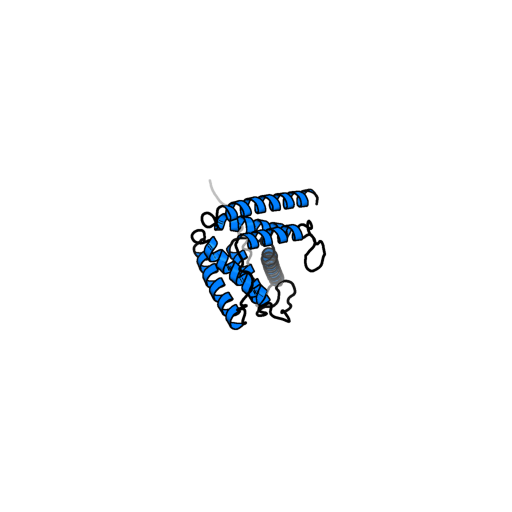.00 97.38 189 GLU A N 1
ATOM 1446 C CA . GLU A 1 189 ? -7.475 -1.868 9.439 1.00 97.38 189 GLU A CA 1
ATOM 1447 C C . GLU A 1 189 ? -8.010 -3.269 9.755 1.00 97.38 189 GLU A C 1
ATOM 1449 O O . GLU A 1 189 ? -7.747 -3.800 10.833 1.00 97.38 189 GLU A O 1
ATOM 1454 N N . ALA A 1 190 ? -8.680 -3.913 8.797 1.00 96.94 190 ALA A N 1
ATOM 1455 C CA . ALA A 1 190 ? -9.233 -5.251 8.987 1.00 96.94 190 ALA A CA 1
ATOM 1456 C C . ALA A 1 190 ? -8.151 -6.336 9.135 1.00 96.94 190 ALA A C 1
ATOM 1458 O O . ALA A 1 190 ? -8.265 -7.223 9.984 1.00 96.94 190 ALA A O 1
ATOM 1459 N N . LYS A 1 191 ? -7.089 -6.283 8.323 1.00 97.00 191 LYS A N 1
ATOM 1460 C CA . LYS A 1 191 ? -6.030 -7.306 8.311 1.00 97.00 191 LYS A CA 1
ATOM 1461 C C . LYS A 1 191 ? -5.048 -7.180 9.469 1.00 97.00 191 LYS A C 1
ATOM 1463 O O . LYS A 1 191 ? -4.313 -8.124 9.732 1.00 97.00 191 LYS A O 1
ATOM 1468 N N . THR A 1 192 ? -5.025 -6.065 10.191 1.00 97.50 192 THR A N 1
ATOM 1469 C CA . THR A 1 192 ? -4.047 -5.838 11.271 1.00 97.50 192 THR A CA 1
ATOM 1470 C C . THR A 1 192 ? -4.623 -5.948 12.685 1.00 97.50 192 THR A C 1
ATOM 1472 O O . THR A 1 192 ? -3.897 -5.769 13.665 1.00 97.50 192 THR A O 1
ATOM 1475 N N . ILE A 1 193 ? -5.901 -6.324 12.823 1.00 95.94 193 ILE A N 1
ATOM 1476 C CA . ILE A 1 193 ? -6.580 -6.471 14.120 1.00 95.94 193 ILE A CA 1
ATOM 1477 C C . ILE A 1 193 ? -5.776 -7.375 15.066 1.00 95.94 193 ILE A C 1
ATOM 1479 O O . ILE A 1 193 ? -5.422 -8.501 14.731 1.00 95.94 193 ILE A O 1
ATOM 1483 N N . GLY A 1 194 ? -5.491 -6.879 16.272 1.00 95.50 194 GLY A N 1
ATOM 1484 C CA . GLY A 1 194 ? -4.759 -7.626 17.302 1.00 95.50 194 GLY A CA 1
ATOM 1485 C C . GLY A 1 194 ? -3.237 -7.689 17.119 1.00 95.50 194 GLY A C 1
ATOM 1486 O O . GLY A 1 194 ? -2.559 -8.188 18.013 1.00 95.50 194 GLY A O 1
ATOM 1487 N N . ASN A 1 195 ? -2.695 -7.149 16.022 1.00 96.81 195 ASN A N 1
ATOM 1488 C CA . ASN A 1 195 ? -1.254 -7.109 15.732 1.00 96.81 195 ASN A CA 1
ATOM 1489 C C . ASN A 1 195 ? -0.654 -5.689 15.778 1.00 96.81 195 ASN A C 1
ATOM 1491 O O . ASN A 1 195 ? 0.552 -5.510 15.573 1.00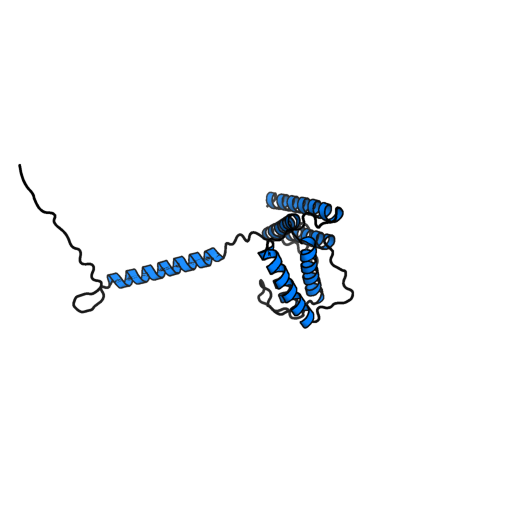 96.81 195 ASN A O 1
ATOM 1495 N N . LEU A 1 196 ? -1.485 -4.676 16.036 1.00 97.38 196 LEU A N 1
ATOM 1496 C CA . LEU A 1 196 ? -1.067 -3.286 16.210 1.00 97.38 196 LEU A CA 1
ATOM 1497 C C . LEU A 1 196 ? -0.803 -2.957 17.683 1.00 97.38 196 LEU A C 1
ATOM 1499 O O . LEU A 1 196 ? -1.462 -3.478 18.586 1.00 97.38 196 LEU A O 1
ATOM 1503 N N . THR A 1 197 ? 0.135 -2.043 17.930 1.00 97.81 197 THR A N 1
ATOM 1504 C CA . THR A 1 197 ? 0.226 -1.363 19.227 1.00 97.81 197 THR A CA 1
ATOM 1505 C C . THR A 1 197 ? -0.991 -0.456 19.424 1.00 97.81 197 THR A C 1
ATOM 1507 O O . THR A 1 197 ? -1.684 -0.095 18.473 1.00 97.81 197 THR A O 1
ATOM 1510 N N . GLN A 1 198 ? -1.254 -0.039 20.666 1.00 97.50 198 GLN A N 1
ATOM 1511 C CA . GLN A 1 198 ? -2.358 0.885 20.951 1.00 97.50 198 GLN A CA 1
ATOM 1512 C C . GLN A 1 198 ? -2.221 2.213 20.186 1.00 97.50 198 GLN A C 1
ATOM 1514 O O . GLN A 1 198 ? -3.221 2.785 19.757 1.00 97.50 198 GLN A O 1
ATOM 1519 N N . GLU A 1 199 ? -0.991 2.697 20.016 1.00 97.56 199 GLU A N 1
ATOM 1520 C CA . GLU A 1 199 ? -0.707 3.926 19.274 1.00 97.56 199 GLU A CA 1
ATOM 1521 C C . GLU A 1 199 ? -0.948 3.743 17.773 1.00 97.56 199 GLU A C 1
ATOM 1523 O O . GLU A 1 199 ? -1.581 4.595 17.157 1.00 97.56 199 GLU A O 1
ATOM 1528 N N . GLU A 1 200 ? -0.506 2.621 17.199 1.00 98.19 200 GLU A N 1
ATOM 1529 C CA . GLU A 1 200 ? -0.718 2.285 15.785 1.00 98.19 200 GLU A CA 1
ATOM 1530 C C . GLU A 1 200 ? -2.207 2.105 15.453 1.00 98.19 200 GLU A C 1
ATOM 1532 O O . GLU A 1 200 ? -2.680 2.645 14.455 1.00 98.19 200 GLU A O 1
ATOM 1537 N N . ASP A 1 201 ? -2.956 1.384 16.295 1.00 98.00 201 ASP A N 1
ATOM 1538 C CA . ASP A 1 201 ? -4.400 1.166 16.122 1.00 98.00 201 ASP A CA 1
ATOM 1539 C C . ASP A 1 201 ? -5.177 2.485 16.187 1.00 98.00 201 ASP A C 1
ATOM 1541 O O . ASP A 1 201 ? -6.020 2.769 15.332 1.00 98.00 201 ASP A O 1
ATOM 1545 N N . LYS A 1 202 ? -4.852 3.330 17.172 1.00 98.12 202 LYS A N 1
ATOM 1546 C CA . LYS A 1 202 ? -5.454 4.656 17.303 1.00 98.12 202 LYS A CA 1
ATOM 1547 C C . LYS A 1 202 ? -5.133 5.533 16.093 1.00 98.12 202 LYS A C 1
ATOM 1549 O O . LYS A 1 202 ? -6.045 6.133 15.528 1.00 98.12 202 LYS A O 1
ATOM 1554 N N . LEU A 1 203 ? -3.864 5.582 15.688 1.00 98.25 203 LEU A N 1
ATOM 1555 C CA . LEU A 1 203 ? -3.417 6.361 14.536 1.00 98.25 203 LEU A CA 1
ATOM 1556 C C . LEU A 1 203 ? -4.151 5.938 13.264 1.00 98.25 203 LEU A C 1
ATOM 1558 O O . LEU A 1 203 ? -4.665 6.796 12.553 1.00 98.25 203 LEU A O 1
ATOM 1562 N N . LEU A 1 204 ? -4.227 4.634 12.986 1.00 98.25 204 LEU A N 1
ATOM 1563 C CA . LEU A 1 204 ? -4.888 4.120 11.789 1.00 98.25 204 LEU A CA 1
ATOM 1564 C C . LEU A 1 204 ? -6.364 4.523 11.742 1.00 98.25 204 LEU A C 1
ATOM 1566 O O . LEU A 1 204 ? -6.829 5.006 10.711 1.00 98.25 204 LEU A O 1
ATOM 1570 N N . LYS A 1 205 ? -7.080 4.404 12.864 1.00 98.12 205 LYS A N 1
ATOM 1571 C CA . LYS A 1 205 ? -8.491 4.808 12.966 1.00 98.12 205 LYS A CA 1
ATOM 1572 C C . LYS A 1 205 ? -8.687 6.306 12.760 1.00 98.12 205 LYS A C 1
ATOM 1574 O O . LYS A 1 205 ? -9.588 6.709 12.026 1.00 98.12 205 LYS A O 1
ATOM 1579 N N . GLU A 1 206 ? -7.854 7.133 13.389 1.00 98.25 206 GLU A N 1
ATOM 1580 C CA . GLU A 1 206 ? -7.923 8.594 13.261 1.00 98.25 206 GLU A CA 1
ATOM 1581 C C . GLU A 1 206 ? -7.614 9.048 11.831 1.00 98.25 206 GLU A C 1
ATOM 1583 O O . GLU A 1 206 ? -8.358 9.847 11.257 1.00 98.25 206 GLU A O 1
ATOM 1588 N N . VAL A 1 207 ? -6.561 8.491 11.231 1.00 98.12 207 VAL A N 1
ATOM 1589 C CA . VAL A 1 207 ? -6.183 8.749 9.840 1.00 98.12 207 VAL A CA 1
ATOM 1590 C C . VAL A 1 207 ? -7.306 8.344 8.895 1.00 98.12 207 VAL A C 1
ATOM 1592 O O . VAL A 1 207 ? -7.736 9.166 8.088 1.00 98.12 207 VAL A O 1
ATOM 1595 N N . LEU A 1 208 ? -7.812 7.115 9.015 1.00 97.75 208 LEU A N 1
ATOM 1596 C CA . LEU A 1 208 ? -8.852 6.583 8.141 1.00 97.75 208 LEU A CA 1
ATOM 1597 C C . LEU A 1 208 ? -10.147 7.401 8.237 1.00 97.75 208 LEU A C 1
ATOM 1599 O O . LEU A 1 208 ? -10.774 7.689 7.217 1.00 97.75 208 LEU A O 1
ATOM 1603 N N . ALA A 1 209 ? -10.534 7.824 9.443 1.00 98.12 209 ALA A N 1
ATOM 1604 C CA . ALA A 1 209 ? -11.670 8.719 9.636 1.00 98.12 209 ALA A CA 1
ATOM 1605 C C . ALA A 1 209 ? -11.443 10.085 8.968 1.00 98.12 209 ALA A C 1
ATOM 1607 O O . ALA A 1 209 ? -12.327 10.578 8.266 1.00 98.12 209 ALA A O 1
ATOM 1608 N N . SER A 1 210 ? -10.256 10.671 9.149 1.00 97.94 210 SER A N 1
ATOM 1609 C CA . SER A 1 210 ? -9.890 11.968 8.574 1.00 97.94 210 SER A CA 1
ATOM 1610 C C . SER A 1 210 ? -9.949 11.956 7.044 1.00 97.94 210 SER A C 1
ATOM 1612 O O . SER A 1 210 ? -10.659 12.765 6.444 1.00 97.94 210 SER A O 1
ATOM 1614 N N . VAL A 1 211 ? -9.288 10.989 6.397 1.00 97.69 211 VAL A N 1
ATOM 1615 C CA . VAL A 1 211 ? -9.238 10.924 4.927 1.00 97.69 211 VAL A CA 1
ATOM 1616 C C . VAL A 1 211 ? -10.594 10.589 4.303 1.00 97.69 211 VAL A C 1
ATOM 1618 O O . VAL A 1 211 ? -10.916 11.109 3.237 1.00 97.69 211 VAL A O 1
ATOM 1621 N N . ARG A 1 212 ? -11.436 9.789 4.978 1.00 97.81 212 ARG A N 1
ATOM 1622 C CA . ARG A 1 212 ? -12.821 9.533 4.543 1.00 97.81 212 ARG A CA 1
ATOM 1623 C C . ARG A 1 212 ? -13.663 10.805 4.571 1.00 97.81 212 ARG A C 1
ATOM 1625 O O . ARG A 1 212 ? -14.422 11.047 3.638 1.00 97.81 212 ARG A O 1
ATOM 1632 N N . MET A 1 213 ? -13.523 11.625 5.612 1.00 97.19 213 MET A N 1
ATOM 1633 C CA . MET A 1 213 ? -14.231 12.906 5.697 1.00 97.19 213 MET A CA 1
ATOM 1634 C C . MET A 1 213 ? -13.753 13.889 4.626 1.00 97.19 213 MET A C 1
ATOM 1636 O O . MET A 1 213 ? -14.588 14.514 3.976 1.00 97.19 213 MET A O 1
ATOM 1640 N N . ALA A 1 214 ? -12.439 13.976 4.394 1.00 95.75 214 ALA A N 1
ATOM 1641 C CA . ALA A 1 214 ? -11.877 14.791 3.315 1.00 95.75 214 ALA A CA 1
ATOM 1642 C C . ALA A 1 214 ? -12.411 14.353 1.940 1.00 95.75 214 ALA A C 1
ATOM 1644 O O . ALA A 1 214 ? -12.881 15.180 1.164 1.00 95.75 214 ALA A O 1
ATOM 1645 N N . PHE A 1 215 ? -12.437 13.044 1.672 1.00 96.88 215 PHE A N 1
ATOM 1646 C CA . PHE A 1 215 ? -12.992 12.494 0.435 1.00 96.88 215 PHE A CA 1
ATOM 1647 C C . PHE A 1 215 ? -14.468 12.857 0.247 1.00 96.88 215 PHE A C 1
ATOM 1649 O O . PHE A 1 215 ? -14.849 13.357 -0.809 1.00 96.88 215 PHE A O 1
ATOM 1656 N N . VAL A 1 216 ? -15.303 12.654 1.274 1.00 96.69 216 VAL A N 1
ATOM 1657 C CA . VAL A 1 216 ? -16.732 13.004 1.216 1.00 96.69 216 VAL A CA 1
ATOM 1658 C C . VAL A 1 216 ? -16.920 14.496 0.953 1.00 96.69 216 VAL A C 1
ATOM 1660 O O . VAL A 1 216 ? -17.763 14.862 0.139 1.00 96.69 216 VAL A O 1
ATOM 1663 N N . HIS A 1 217 ? -16.127 15.350 1.600 1.00 94.44 217 HIS A N 1
ATOM 1664 C CA . HIS A 1 217 ? -16.175 16.795 1.399 1.00 94.44 217 HIS A CA 1
ATOM 1665 C C . HIS A 1 217 ? -15.871 17.184 -0.056 1.00 94.44 217 HIS A C 1
ATOM 1667 O O . HIS A 1 217 ? -16.660 17.903 -0.665 1.00 94.44 217 HIS A O 1
ATOM 1673 N N . VAL A 1 218 ? -14.789 16.657 -0.639 1.00 93.50 218 VAL A N 1
ATOM 1674 C CA . VAL A 1 218 ? -14.405 16.932 -2.036 1.00 93.50 218 VAL A CA 1
ATOM 1675 C C . VAL A 1 218 ? -15.454 16.417 -3.024 1.00 93.50 218 VAL A C 1
ATOM 1677 O O . VAL A 1 218 ? -15.845 17.134 -3.945 1.00 93.50 218 VAL A O 1
ATOM 1680 N N . VAL A 1 219 ? -15.964 15.200 -2.813 1.00 93.19 219 VAL A N 1
ATOM 1681 C CA . VAL A 1 219 ? -16.984 14.594 -3.687 1.00 93.19 219 VAL A CA 1
ATOM 1682 C C . VAL A 1 219 ? -18.322 15.330 -3.606 1.00 93.19 219 VAL A C 1
ATOM 1684 O O . VAL A 1 219 ? -19.031 15.399 -4.600 1.00 93.19 219 VAL A O 1
ATOM 1687 N N . GLN A 1 220 ? -18.678 15.905 -2.454 1.00 90.62 220 GLN A N 1
ATOM 1688 C CA . GLN A 1 220 ? -19.897 16.713 -2.312 1.00 90.62 220 GLN A CA 1
ATOM 1689 C C . GLN A 1 220 ? -19.774 18.123 -2.908 1.00 90.62 220 GLN A C 1
ATOM 1691 O O . GLN A 1 220 ? -20.794 18.772 -3.135 1.00 90.62 220 GLN A O 1
ATOM 1696 N N . GLN A 1 221 ? -18.551 18.614 -3.113 1.00 77.69 221 GLN A N 1
ATOM 1697 C CA . GLN A 1 221 ? -18.273 19.930 -3.696 1.00 77.69 221 GLN A CA 1
ATOM 1698 C C . GLN A 1 221 ? -18.038 19.899 -5.211 1.00 77.69 221 GLN A C 1
ATOM 1700 O O . GLN A 1 221 ? -18.013 20.966 -5.829 1.00 77.69 221 GLN A O 1
ATOM 1705 N N . SER A 1 222 ? -17.858 18.706 -5.782 1.00 67.12 222 SER A N 1
ATOM 1706 C CA . SER A 1 222 ? -17.681 18.462 -7.220 1.00 67.12 222 SER A CA 1
ATOM 1707 C C . SER A 1 222 ? -19.020 18.238 -7.918 1.00 67.12 222 SER A C 1
ATOM 1709 O O . SER A 1 222 ? -19.151 18.692 -9.076 1.00 67.12 222 SER A O 1
#

Radius of gyration: 29.23 Å; chains: 1; bounding box: 93×63×79 Å

pLDDT: mean 82.18, std 19.34, range [35.72, 98.25]

Sequence (222 aa):
MSENEQDEFKVKDRRRFRADGTLREDTAGEEEERRASRQSEREKAEAQQGEVSAEVDFSSFLVGLATQVLVLLGEIPHPETGRKLEHKQLAAAKQTIDILGLLELKTKGNLQGHEEQLLHEVLKSVRAAGAEAGAEADGQPEVNFSSFVIGLATQVMVMLGEVPHPETGQVVMQVEAAKQTIDVLGVLEAKTIGNLTQEEDKLLKEVLASVRMAFVHVVQQS